Protein AF-0000000071593088 (afdb_homodimer)

pLDDT: mean 89.73, std 9.92, range [39.59, 97.69]

Nearest PDB structures (foldseek):
  5z38-assembly1_A  TM=7.183E-01  e=7.512E-08  Escherichia coli
  1k3e-assembly2_A  TM=5.482E-01  e=9.452E-05  Escherichia coli O157:H7
  4yjq-assembly1_A  TM=4.063E-01  e=8.085E-02  Homo sapiens
  4yjv-assembly1_A  TM=4.186E-01  e=1.115E-01  Homo sapiens
  5lmb-assembly2_B  TM=4.310E-01  e=2.743E-01  Homo sapiens

Organism: Chlamydia trachomatis serovar D (strain ATCC VR-885 / DSM 19411 / UW-3/Cx) (NCBI:txid272561)

Solvent-accessible surface area (backbone atoms only — not comparable to full-atom values): 16059 Å² total; per-residue (Å²): 130,78,51,72,67,55,47,37,35,48,40,29,13,60,72,68,75,44,89,56,66,65,47,97,80,47,33,34,79,46,71,48,91,92,47,94,48,63,36,36,35,30,60,45,76,90,71,55,30,34,35,39,37,32,82,41,42,73,54,62,98,50,72,66,36,51,53,47,42,52,53,42,25,33,55,47,46,40,76,87,48,89,59,51,61,38,52,13,31,38,80,88,74,35,23,39,30,38,31,43,77,41,66,47,87,82,49,47,21,66,58,46,48,55,50,50,51,49,30,44,54,50,45,47,49,47,27,54,17,55,75,69,75,44,76,58,65,46,55,81,66,68,36,71,87,103,129,78,50,72,67,56,48,38,34,50,38,29,12,60,71,68,74,43,89,56,65,64,49,98,81,47,32,34,76,46,72,49,92,90,47,91,49,63,36,37,36,29,59,47,77,91,72,57,31,35,35,39,37,32,81,41,45,72,52,63,97,50,71,65,37,52,52,46,42,52,52,43,24,33,55,47,46,40,74,87,46,90,59,52,60,36,53,12,30,39,80,86,75,36,25,39,31,39,32,43,78,42,64,48,88,83,50,47,21,67,58,45,48,56,50,48,50,50,31,44,52,51,46,48,49,47,26,54,16,55,74,68,74,45,75,58,66,46,56,83,67,70,37,72,87,102

Structure (mmCIF, N/CA/C/O backbone):
data_AF-0000000071593088-model_v1
#
loop_
_entity.id
_entity.type
_entity.pdbx_description
1 polymer 'Secretion Chaperone'
#
loop_
_atom_site.group_PDB
_atom_site.id
_atom_site.type_symbol
_atom_site.label_atom_id
_atom_site.label_alt_id
_atom_site.label_comp_id
_atom_site.label_asym_id
_atom_site.label_entity_id
_atom_site.label_seq_id
_atom_site.pdbx_PDB_ins_code
_atom_site.Cartn_x
_atom_site.Cartn_y
_atom_site.Cartn_z
_atom_site.occupancy
_atom_site.B_iso_or_equiv
_atom_site.auth_seq_id
_atom_site.auth_comp_id
_atom_site.auth_asym_id
_atom_site.auth_atom_id
_atom_site.pdbx_PDB_model_num
ATOM 1 N N . MET A 1 1 ? 25.203 -5.836 -22.641 1 64.06 1 MET A N 1
ATOM 2 C CA . MET A 1 1 ? 25.422 -5.531 -21.234 1 64.06 1 MET A CA 1
ATOM 3 C C . MET A 1 1 ? 24.141 -5.723 -20.422 1 64.06 1 MET A C 1
ATOM 5 O O . MET A 1 1 ? 23.062 -5.402 -20.891 1 64.06 1 MET A O 1
ATOM 9 N N . GLN A 1 2 ? 24.141 -6.551 -19.516 1 81.94 2 GLN A N 1
ATOM 10 C CA . GLN A 1 2 ? 22.984 -6.879 -18.688 1 81.94 2 GLN A CA 1
ATOM 11 C C . GLN A 1 2 ? 22.5 -5.656 -17.906 1 81.94 2 GLN A C 1
ATOM 13 O O . GLN A 1 2 ? 23.312 -4.926 -17.344 1 81.94 2 GLN A O 1
ATOM 18 N N . ASN A 1 3 ? 21.234 -5.238 -18.188 1 88.38 3 ASN A N 1
ATOM 19 C CA . ASN A 1 3 ? 20.719 -4.152 -17.359 1 88.38 3 ASN A CA 1
ATOM 20 C C . ASN A 1 3 ? 20.516 -4.594 -15.914 1 88.38 3 ASN A C 1
ATOM 22 O O . ASN A 1 3 ? 20.75 -5.758 -15.578 1 88.38 3 ASN A O 1
ATOM 26 N N . GLN A 1 4 ? 20.297 -3.689 -15.07 1 91.5 4 GLN A N 1
ATOM 27 C CA . GLN A 1 4 ? 20.219 -3.943 -13.633 1 91.5 4 GLN A CA 1
ATOM 28 C C . GLN A 1 4 ? 19.203 -5.039 -13.328 1 91.5 4 GLN A C 1
ATOM 30 O O . GLN A 1 4 ? 19.438 -5.895 -12.469 1 91.5 4 GLN A O 1
ATOM 35 N N . PHE A 1 5 ? 18.078 -5.023 -13.984 1 93.38 5 PHE A N 1
ATOM 36 C CA . PHE A 1 5 ? 17.031 -6.016 -13.766 1 93.38 5 PHE A CA 1
ATOM 37 C C . PHE A 1 5 ? 17.516 -7.41 -14.133 1 93.38 5 PHE A C 1
ATOM 39 O O . PHE A 1 5 ? 17.328 -8.359 -13.375 1 93.38 5 PHE A O 1
ATOM 46 N N . GLU A 1 6 ? 18.141 -7.566 -15.227 1 91.94 6 GLU A N 1
ATOM 47 C CA . GLU A 1 6 ? 18.688 -8.844 -15.68 1 91.94 6 GLU A CA 1
ATOM 48 C C . GLU A 1 6 ? 19.719 -9.383 -14.703 1 91.94 6 GLU A C 1
ATOM 50 O O . GLU A 1 6 ? 19.781 -10.586 -14.453 1 91.94 6 GLU A O 1
ATOM 55 N N . GLN A 1 7 ? 20.484 -8.469 -14.242 1 93.62 7 GLN A N 1
ATOM 56 C CA . GLN A 1 7 ? 21.484 -8.852 -13.258 1 93.62 7 GLN A CA 1
ATOM 57 C C . GLN A 1 7 ? 20.828 -9.383 -11.984 1 93.62 7 GLN A C 1
ATOM 59 O O . GLN A 1 7 ? 21.25 -10.398 -11.438 1 93.62 7 GLN A O 1
ATOM 64 N N . LEU A 1 8 ? 19.844 -8.711 -11.531 1 94.88 8 LEU A N 1
ATOM 65 C CA . LEU A 1 8 ? 19.125 -9.125 -10.336 1 94.88 8 LEU A CA 1
ATOM 66 C C . LEU A 1 8 ? 18.484 -10.5 -10.547 1 94.88 8 LEU A C 1
ATOM 68 O O . LEU A 1 8 ? 18.5 -11.336 -9.641 1 94.88 8 LEU A O 1
ATOM 72 N N . LEU A 1 9 ? 17.953 -10.719 -11.727 1 94.69 9 LEU A N 1
ATOM 73 C CA . LEU A 1 9 ? 17.328 -12 -12.039 1 94.69 9 LEU A CA 1
ATOM 74 C C . LEU A 1 9 ? 18.359 -13.125 -12 1 94.69 9 LEU A C 1
ATOM 76 O O . LEU A 1 9 ? 18.062 -14.219 -11.508 1 94.69 9 LEU A O 1
ATOM 80 N N . THR A 1 10 ? 19.453 -12.82 -12.578 1 94.88 10 THR A N 1
ATOM 81 C CA . THR A 1 10 ? 20.531 -13.812 -12.562 1 94.88 10 THR A CA 1
ATOM 82 C C . THR A 1 10 ? 20.922 -14.156 -11.133 1 94.88 10 THR A C 1
ATOM 84 O O . THR A 1 10 ? 21.031 -15.336 -10.781 1 94.88 10 THR A O 1
ATOM 87 N N . GLU A 1 11 ? 21.109 -13.172 -10.312 1 96.5 11 GLU A N 1
ATOM 88 C CA . GLU A 1 11 ? 21.484 -13.367 -8.914 1 96.5 11 GLU A CA 1
ATOM 89 C C . GLU A 1 11 ? 20.375 -14.094 -8.148 1 96.5 11 GLU A C 1
ATOM 91 O O . GLU A 1 11 ? 20.656 -14.977 -7.332 1 96.5 11 GLU A O 1
ATOM 96 N N . LEU A 1 12 ? 19.172 -13.688 -8.398 1 96.19 12 LEU A N 1
ATOM 97 C CA . LEU A 1 12 ? 18.031 -14.336 -7.762 1 96.19 12 LEU A CA 1
ATOM 98 C C . LEU A 1 12 ? 17.969 -15.812 -8.156 1 96.19 12 LEU A C 1
ATOM 100 O O . LEU A 1 12 ? 17.719 -16.672 -7.316 1 96.19 12 LEU A O 1
ATOM 104 N N . GLY A 1 13 ? 18.062 -16.031 -9.414 1 95.38 13 GLY A N 1
ATOM 105 C CA . GLY A 1 13 ? 18.078 -17.391 -9.891 1 95.38 13 GLY A CA 1
ATOM 106 C C . GLY A 1 13 ? 19.078 -18.281 -9.156 1 95.38 13 GLY A C 1
ATOM 107 O O . GLY A 1 13 ? 18.781 -19.422 -8.836 1 95.38 13 GLY A O 1
ATOM 108 N N . THR A 1 14 ? 20.234 -17.734 -8.953 1 94.81 14 THR A N 1
ATOM 109 C CA . THR A 1 14 ? 21.266 -18.453 -8.211 1 94.81 14 THR A CA 1
ATOM 110 C C . THR A 1 14 ? 20.812 -18.734 -6.785 1 94.81 14 THR A C 1
ATOM 112 O O . THR A 1 14 ? 21.016 -19.828 -6.266 1 94.81 14 THR A O 1
ATOM 115 N N . GLN A 1 15 ? 20.219 -17.766 -6.137 1 93 15 GLN A N 1
ATOM 116 C CA . GLN A 1 15 ? 19.766 -17.875 -4.758 1 93 15 GLN A CA 1
ATOM 117 C C . GLN A 1 15 ? 18.734 -19 -4.617 1 93 15 GLN A C 1
ATOM 119 O O . GLN A 1 15 ? 18.672 -19.672 -3.586 1 93 15 GLN A O 1
ATOM 124 N N . ILE A 1 16 ? 17.922 -19.156 -5.648 1 89.94 16 ILE A N 1
ATOM 125 C CA . ILE A 1 16 ? 16.828 -20.125 -5.508 1 89.94 16 ILE A CA 1
ATOM 126 C C . ILE A 1 16 ? 17.156 -21.391 -6.293 1 89.94 16 ILE A C 1
ATOM 128 O O . ILE A 1 16 ? 16.281 -22.25 -6.473 1 89.94 16 ILE A O 1
ATOM 132 N N . ASN A 1 17 ? 18.297 -21.516 -6.863 1 91.25 17 ASN A N 1
ATOM 133 C CA . ASN A 1 17 ? 18.797 -22.641 -7.625 1 91.25 17 ASN A CA 1
ATOM 134 C C . ASN A 1 17 ? 17.891 -22.969 -8.812 1 91.25 17 ASN A C 1
ATOM 136 O O . ASN A 1 17 ? 17.562 -24.125 -9.062 1 91.25 17 ASN A O 1
ATOM 140 N N . SER A 1 18 ? 17.375 -21.953 -9.438 1 90.12 18 SER A N 1
ATOM 141 C CA . SER A 1 18 ? 16.547 -22.031 -10.633 1 90.12 18 SER A CA 1
ATOM 142 C C . SER A 1 18 ? 16.781 -20.828 -11.547 1 90.12 18 SER A C 1
ATOM 144 O O . SER A 1 18 ? 16.531 -19.688 -11.164 1 90.12 18 SER A O 1
ATOM 146 N N . PRO A 1 19 ? 17.312 -21.156 -12.742 1 90.25 19 PRO A N 1
ATOM 147 C CA . PRO A 1 19 ? 17.516 -20.016 -13.641 1 90.25 19 PRO A CA 1
ATOM 148 C C . PRO A 1 19 ? 16.234 -19.25 -13.945 1 90.25 19 PRO A C 1
ATOM 150 O O . PRO A 1 19 ? 15.172 -19.859 -14.086 1 90.25 19 PRO A O 1
ATOM 153 N N . LEU A 1 20 ? 16.328 -17.906 -13.914 1 91.19 20 LEU A N 1
ATOM 154 C CA . LEU A 1 20 ? 15.219 -17.031 -14.242 1 91.19 20 LEU A CA 1
ATOM 155 C C . LEU A 1 20 ? 15.492 -16.266 -15.539 1 91.19 20 LEU A C 1
ATOM 157 O O . LEU A 1 20 ? 16.562 -15.664 -15.695 1 91.19 20 LEU A O 1
ATOM 161 N N . THR A 1 21 ? 14.586 -16.391 -16.484 1 87.88 21 THR A N 1
ATOM 162 C CA . THR A 1 21 ? 14.688 -15.656 -17.734 1 87.88 21 THR A CA 1
ATOM 163 C C . THR A 1 21 ? 13.406 -14.867 -18 1 87.88 21 THR A C 1
ATOM 165 O O . THR A 1 21 ? 12.305 -15.414 -17.922 1 87.88 21 THR A O 1
ATOM 168 N N . PRO A 1 22 ? 13.641 -13.617 -18.281 1 86.12 22 PRO A N 1
ATOM 169 C CA . PRO A 1 22 ? 12.438 -12.836 -18.594 1 86.12 22 PRO A CA 1
ATOM 170 C C . PRO A 1 22 ? 11.727 -13.328 -19.859 1 86.12 22 PRO A C 1
ATOM 172 O O . PRO A 1 22 ? 12.383 -13.812 -20.781 1 86.12 22 PRO A O 1
ATOM 175 N N . ASP A 1 23 ? 10.43 -13.219 -19.812 1 84.88 23 ASP A N 1
ATOM 176 C CA . ASP A 1 23 ? 9.648 -13.531 -21.016 1 84.88 23 ASP A CA 1
ATOM 177 C C . ASP A 1 23 ? 9.578 -12.328 -21.953 1 84.88 23 ASP A C 1
ATOM 179 O O . ASP A 1 23 ? 10.352 -11.375 -21.812 1 84.88 23 ASP A O 1
ATOM 183 N N . SER A 1 24 ? 8.695 -12.391 -23.016 1 84.06 24 SER A N 1
ATOM 184 C CA . SER A 1 24 ? 8.586 -11.344 -24.031 1 84.06 24 SER A CA 1
ATOM 185 C C . SER A 1 24 ? 8.102 -10.031 -23.406 1 84.06 24 SER A C 1
ATOM 187 O O . SER A 1 24 ? 8.344 -8.953 -23.969 1 84.06 24 SER A O 1
ATOM 189 N N . ASN A 1 25 ? 7.488 -10.125 -22.297 1 80.81 25 ASN A N 1
ATOM 190 C CA . ASN A 1 25 ? 6.984 -8.93 -21.625 1 80.81 25 ASN A CA 1
ATOM 191 C C . ASN A 1 25 ? 7.934 -8.453 -20.531 1 80.81 25 ASN A C 1
ATOM 193 O O . ASN A 1 25 ? 7.555 -7.648 -19.672 1 80.81 25 ASN A O 1
ATOM 197 N N . ASN A 1 26 ? 9.102 -9.023 -20.516 1 85.56 26 ASN A N 1
ATOM 198 C CA . ASN A 1 26 ? 10.117 -8.688 -19.531 1 85.56 26 ASN A CA 1
ATOM 199 C C . ASN A 1 26 ? 9.656 -9.008 -18.109 1 85.56 26 ASN A C 1
ATOM 201 O O . ASN A 1 26 ? 9.906 -8.25 -17.188 1 85.56 26 ASN A O 1
ATOM 205 N N . ALA A 1 27 ? 8.859 -10.062 -18.031 1 90.5 27 ALA A N 1
ATOM 206 C CA . ALA A 1 27 ? 8.352 -10.555 -16.75 1 90.5 27 ALA A CA 1
ATOM 207 C C . ALA A 1 27 ? 8.867 -11.961 -16.453 1 90.5 27 ALA A C 1
ATOM 209 O O . ALA A 1 27 ? 9.266 -12.688 -17.375 1 90.5 27 ALA A O 1
ATOM 210 N N . CYS A 1 28 ? 8.992 -12.297 -15.219 1 95.31 28 CYS A N 1
ATOM 211 C CA . CYS A 1 28 ? 9.398 -13.617 -14.75 1 95.31 28 CYS A CA 1
ATOM 212 C C . CYS A 1 28 ? 8.492 -14.094 -13.617 1 95.31 28 CYS A C 1
ATOM 214 O O . CYS A 1 28 ? 8 -13.289 -12.828 1 95.31 28 CYS A O 1
ATOM 216 N N . ILE A 1 29 ? 8.258 -15.367 -13.633 1 95.12 29 ILE A N 1
ATOM 217 C CA . ILE A 1 29 ? 7.523 -15.977 -12.531 1 95.12 29 ILE A CA 1
ATOM 218 C C . ILE A 1 29 ? 8.492 -16.734 -11.617 1 95.12 29 ILE A C 1
ATOM 220 O O . ILE A 1 29 ? 9.297 -17.547 -12.086 1 95.12 29 ILE A O 1
ATOM 224 N N . VAL A 1 30 ? 8.43 -16.391 -10.383 1 95.25 30 VAL A N 1
ATOM 225 C CA . VAL A 1 30 ? 9.281 -17.031 -9.383 1 95.25 30 VAL A CA 1
ATOM 226 C C . VAL A 1 30 ? 8.422 -17.859 -8.43 1 95.25 30 VAL A C 1
ATOM 228 O O . VAL A 1 30 ? 7.363 -17.422 -7.984 1 95.25 30 VAL A O 1
ATOM 231 N N . ARG A 1 31 ? 8.875 -19.031 -8.141 1 93.56 31 ARG A N 1
ATOM 232 C CA . ARG A 1 31 ? 8.25 -19.906 -7.152 1 93.56 31 ARG A CA 1
ATOM 233 C C . ARG A 1 31 ? 9.258 -20.391 -6.113 1 93.56 31 ARG A C 1
ATOM 235 O O . ARG A 1 31 ? 10.406 -20.688 -6.449 1 93.56 31 ARG A O 1
ATOM 242 N N . PHE A 1 32 ? 8.695 -20.391 -4.914 1 89.81 32 PHE A N 1
ATOM 243 C CA . PHE A 1 32 ? 9.523 -20.922 -3.84 1 89.81 32 PHE A CA 1
ATOM 244 C C . PHE A 1 32 ? 9 -22.281 -3.387 1 89.81 32 PHE A C 1
ATOM 246 O O . PHE A 1 32 ? 7.789 -22.516 -3.35 1 89.81 32 PHE A O 1
ATOM 253 N N . GLY A 1 33 ? 9.797 -23.156 -3.23 1 83.25 33 GLY A N 1
ATOM 254 C CA . GLY A 1 33 ? 9.477 -24.562 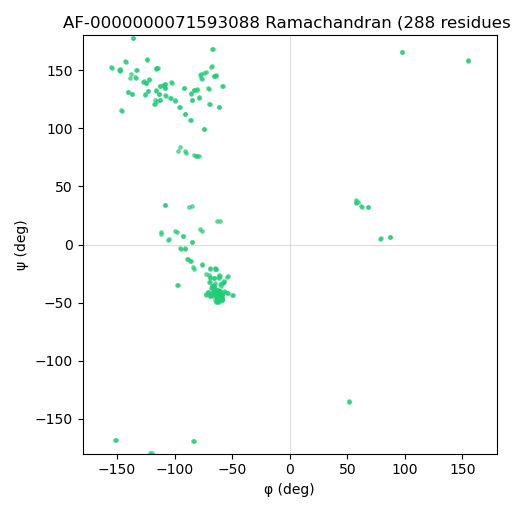-2.979 1 83.25 33 GLY A CA 1
ATOM 255 C C . GLY A 1 33 ? 8.555 -24.75 -1.792 1 83.25 33 GLY A C 1
ATOM 256 O O . GLY A 1 33 ? 7.789 -25.719 -1.746 1 83.25 33 GLY A O 1
ATOM 257 N N . TYR A 1 34 ? 8.547 -23.891 -0.815 1 83.62 34 TYR A N 1
ATOM 258 C CA . TYR A 1 34 ? 7.812 -24.141 0.418 1 83.62 34 TYR A CA 1
ATOM 259 C C . TYR A 1 34 ? 6.348 -23.75 0.267 1 83.62 34 TYR A C 1
ATOM 261 O O . TYR A 1 34 ? 5.5 -24.188 1.057 1 83.62 34 TYR A O 1
ATOM 269 N N . ASN A 1 35 ? 6.168 -22.922 -0.737 1 80.94 35 ASN A N 1
ATOM 270 C CA . ASN A 1 35 ? 4.785 -22.594 -1.062 1 80.94 35 ASN A CA 1
ATOM 271 C C . ASN A 1 35 ? 4.555 -22.562 -2.57 1 80.94 35 ASN A C 1
ATOM 273 O O . ASN A 1 35 ? 5.512 -22.547 -3.348 1 80.94 35 ASN A O 1
ATOM 277 N N . ASN A 1 36 ? 3.58 -22.922 -3.232 1 85.81 36 ASN A N 1
ATOM 278 C CA . ASN A 1 36 ? 3.283 -22.953 -4.66 1 85.81 36 ASN A CA 1
ATOM 279 C C . ASN A 1 36 ? 2.738 -21.609 -5.148 1 85.81 36 ASN A C 1
ATOM 281 O O . ASN A 1 36 ? 1.941 -21.562 -6.09 1 85.81 36 ASN A O 1
ATOM 285 N N . VAL A 1 37 ? 3.256 -20.562 -4.496 1 95.5 37 VAL A N 1
ATOM 286 C CA . VAL A 1 37 ? 2.795 -19.234 -4.91 1 95.5 37 VAL A CA 1
ATOM 287 C C . VAL A 1 37 ? 3.621 -18.75 -6.098 1 95.5 37 VAL A C 1
ATOM 289 O O . VAL A 1 37 ? 4.855 -18.781 -6.059 1 95.5 37 VAL A O 1
ATOM 292 N N . ALA A 1 38 ? 2.945 -18.422 -7.141 1 95.69 38 ALA A N 1
ATOM 293 C CA . ALA A 1 38 ? 3.598 -17.844 -8.312 1 95.69 38 ALA A CA 1
ATOM 294 C C . ALA A 1 38 ? 3.734 -16.328 -8.172 1 95.69 38 ALA A C 1
ATOM 296 O O . ALA A 1 38 ? 2.746 -15.594 -8.281 1 95.69 38 ALA A O 1
ATOM 297 N N . VAL A 1 39 ? 4.953 -15.867 -7.93 1 96.69 39 VAL A N 1
ATOM 298 C CA . VAL A 1 39 ? 5.207 -14.438 -7.852 1 96.69 39 VAL A CA 1
ATOM 299 C C . VAL A 1 39 ? 5.703 -13.922 -9.203 1 96.69 39 VAL A C 1
ATOM 301 O O . VAL A 1 39 ? 6.73 -14.383 -9.711 1 96.69 39 VAL A O 1
ATOM 304 N N . GLN A 1 40 ? 4.945 -13.039 -9.773 1 96 40 GLN A N 1
ATOM 305 C CA . GLN A 1 40 ? 5.387 -12.383 -11 1 96 40 GLN A CA 1
ATOM 306 C C . GLN A 1 40 ? 6.258 -11.172 -10.688 1 96 40 GLN A C 1
ATOM 308 O O . GLN A 1 40 ? 5.879 -10.32 -9.875 1 96 40 GLN A O 1
ATOM 313 N N . ILE A 1 41 ? 7.398 -11.078 -11.305 1 95.88 41 ILE A N 1
ATOM 314 C CA . ILE A 1 41 ? 8.25 -9.906 -11.164 1 95.88 41 ILE A CA 1
ATOM 315 C C . ILE A 1 41 ? 8.555 -9.32 -12.539 1 95.88 41 ILE A C 1
ATOM 317 O O . ILE A 1 41 ? 8.719 -10.055 -13.516 1 95.88 41 ILE A O 1
ATOM 321 N N . GLU A 1 42 ? 8.531 -8.039 -12.602 1 94.19 42 GLU A N 1
ATOM 322 C CA . GLU A 1 42 ? 8.828 -7.332 -13.844 1 94.19 42 GLU A CA 1
ATOM 323 C C . GLU A 1 42 ? 9.508 -5.992 -13.57 1 94.19 42 GLU A C 1
ATOM 325 O O . GLU A 1 42 ? 9.336 -5.414 -12.492 1 94.19 42 GLU A O 1
ATOM 330 N N . GLU A 1 43 ? 10.305 -5.629 -14.516 1 91.38 43 GLU A N 1
ATOM 331 C CA . GLU A 1 43 ? 10.859 -4.281 -14.43 1 91.38 43 GLU A CA 1
ATOM 332 C C . GLU A 1 43 ? 9.789 -3.225 -14.68 1 91.38 43 GLU A C 1
ATOM 334 O O . GLU A 1 43 ? 8.953 -3.381 -15.578 1 91.38 43 GLU A O 1
ATOM 339 N N . ASP A 1 44 ? 9.758 -2.236 -13.867 1 88.88 44 ASP A N 1
ATOM 340 C CA . ASP A 1 44 ? 8.844 -1.119 -14.062 1 88.88 44 ASP A CA 1
ATOM 341 C C . ASP A 1 44 ? 9.398 -0.123 -15.078 1 88.88 44 ASP A C 1
ATOM 343 O O . ASP A 1 44 ? 9.836 0.968 -14.703 1 88.88 44 ASP A O 1
ATOM 347 N N . GLY A 1 45 ? 9.297 -0.497 -16.297 1 83.25 45 GLY A N 1
ATOM 348 C CA . GLY A 1 45 ? 9.883 0.348 -17.328 1 83.25 45 GLY A CA 1
ATOM 349 C C . GLY A 1 45 ? 11.328 0.717 -17.047 1 83.25 45 GLY A C 1
ATOM 350 O O . GLY A 1 45 ? 12.141 -0.149 -16.734 1 83.25 45 GLY A O 1
ATOM 351 N N . ASN A 1 46 ? 11.703 1.953 -17.219 1 81.62 46 ASN A N 1
ATOM 352 C CA . ASN A 1 46 ? 13.055 2.443 -16.984 1 81.62 46 ASN A CA 1
ATOM 353 C C . ASN A 1 46 ? 13.117 3.314 -15.727 1 81.62 46 ASN A C 1
ATOM 355 O O . ASN A 1 46 ? 13.867 4.293 -15.68 1 81.62 46 ASN A O 1
ATOM 359 N N . SER A 1 47 ? 12.305 2.947 -14.766 1 83.25 47 SER A N 1
ATOM 360 C CA . SER A 1 47 ? 12.148 3.775 -13.578 1 83.25 47 SER A CA 1
ATOM 361 C C . SER A 1 47 ? 13.172 3.398 -12.508 1 83.25 47 SER A C 1
ATOM 363 O O . SER A 1 47 ? 13.344 4.117 -11.523 1 83.25 47 SER A O 1
ATOM 365 N N . GLY A 1 48 ? 13.883 2.207 -12.688 1 88.44 48 GLY A N 1
ATOM 366 C CA . GLY A 1 48 ? 14.773 1.719 -11.641 1 88.44 48 GLY A CA 1
ATOM 367 C C . GLY A 1 48 ? 14.07 0.858 -10.609 1 88.44 48 GLY A C 1
ATOM 368 O O . GLY A 1 48 ? 14.688 0.421 -9.633 1 88.44 48 GLY A O 1
ATOM 369 N N . PHE A 1 49 ? 12.797 0.603 -10.93 1 90.75 49 PHE A N 1
ATOM 370 C CA . PHE A 1 49 ? 12.023 -0.181 -9.969 1 90.75 49 PHE A CA 1
ATOM 371 C C . PHE A 1 49 ? 11.633 -1.527 -10.57 1 90.75 49 PHE A C 1
ATOM 373 O O . PHE A 1 49 ? 11.57 -1.679 -11.789 1 90.75 49 PHE A O 1
ATOM 380 N N . LEU A 1 50 ? 11.492 -2.467 -9.641 1 93.12 50 LEU A N 1
ATOM 381 C CA . LEU A 1 50 ? 10.93 -3.783 -9.922 1 93.12 50 LEU A CA 1
ATOM 382 C C . LEU A 1 50 ? 9.555 -3.936 -9.289 1 93.12 50 LEU A C 1
ATOM 384 O O . LEU A 1 50 ? 9.336 -3.514 -8.148 1 93.12 50 LEU A O 1
ATOM 388 N N . VAL A 1 51 ? 8.578 -4.492 -10.008 1 93.94 51 VAL A N 1
ATOM 389 C CA . VAL A 1 51 ? 7.234 -4.723 -9.484 1 93.94 51 VAL A CA 1
ATOM 390 C C . VAL A 1 51 ? 7.02 -6.215 -9.25 1 93.94 51 VAL A C 1
ATOM 392 O O . VAL A 1 51 ? 7.352 -7.039 -10.109 1 93.94 51 VAL A O 1
ATOM 395 N N . ALA A 1 52 ? 6.605 -6.523 -8.094 1 95.25 52 ALA A N 1
ATOM 396 C CA . ALA A 1 52 ? 6.184 -7.879 -7.75 1 95.25 52 ALA A CA 1
ATOM 397 C C . ALA A 1 52 ? 4.672 -7.957 -7.574 1 95.25 52 ALA A C 1
ATOM 399 O O . ALA A 1 52 ? 4.059 -7.051 -7.008 1 95.25 52 ALA A O 1
ATOM 400 N N . GLY A 1 53 ? 4.086 -8.977 -8.078 1 96.12 53 GLY A N 1
ATOM 401 C CA . GLY A 1 53 ? 2.645 -9.117 -7.973 1 96.12 53 GLY A CA 1
ATOM 402 C C . GLY A 1 53 ? 2.188 -10.562 -7.875 1 96.12 53 GLY A C 1
ATOM 403 O O . GLY A 1 53 ? 2.846 -11.461 -8.406 1 96.12 53 GLY A O 1
ATOM 404 N N . VAL A 1 54 ? 1.126 -10.766 -7.211 1 96.88 54 VAL A N 1
ATOM 405 C CA . VAL A 1 54 ? 0.48 -12.07 -7.086 1 96.88 54 VAL A CA 1
ATOM 406 C C . VAL A 1 54 ? -1.036 -11.906 -7.152 1 96.88 54 VAL A C 1
ATOM 408 O O . V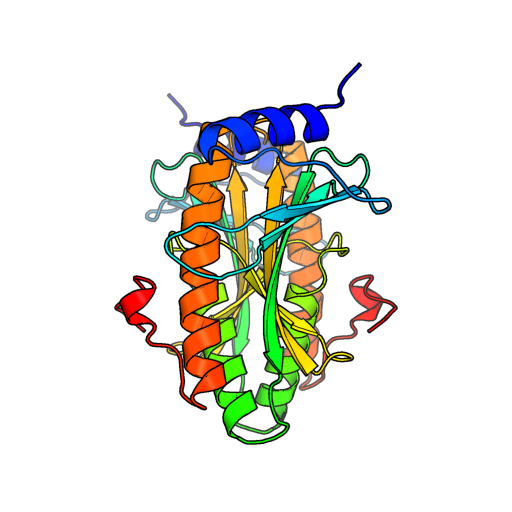AL A 1 54 ? -1.599 -11.023 -6.496 1 96.88 54 VAL A O 1
ATOM 411 N N . MET A 1 55 ? -1.638 -12.695 -7.965 1 96.31 55 MET A N 1
ATOM 412 C CA . MET A 1 55 ? -3.092 -12.812 -7.914 1 96.31 55 MET A CA 1
ATOM 413 C C . MET A 1 55 ? -3.525 -13.719 -6.762 1 96.31 55 MET A C 1
ATOM 415 O O . MET A 1 55 ? -3.072 -14.859 -6.656 1 96.31 55 MET A O 1
ATOM 419 N N . LEU A 1 56 ? -4.367 -13.227 -5.973 1 97.5 56 LEU A N 1
ATOM 420 C CA . LEU A 1 56 ? -4.68 -13.953 -4.75 1 97.5 56 LEU A CA 1
ATOM 421 C C . LEU A 1 56 ? -5.953 -14.781 -4.918 1 97.5 56 LEU A C 1
ATOM 423 O O . LEU A 1 56 ? -6.121 -15.805 -4.262 1 97.5 56 LEU A O 1
ATOM 427 N N . GLY A 1 57 ? -6.895 -14.227 -5.691 1 97.19 57 GLY A N 1
ATOM 428 C CA . GLY A 1 57 ? -8.125 -14.969 -5.93 1 97.19 57 GLY A CA 1
ATOM 429 C C . GLY A 1 57 ? -9.305 -14.078 -6.27 1 97.19 57 GLY A C 1
ATOM 430 O O . GLY A 1 57 ? -9.289 -12.883 -5.965 1 97.19 57 GLY A O 1
ATOM 431 N N . LYS A 1 58 ? -10.297 -14.688 -6.906 1 97.19 58 LYS A N 1
ATOM 432 C CA . LYS A 1 58 ? -11.531 -13.992 -7.25 1 97.19 58 LYS A CA 1
ATOM 433 C C . LYS A 1 58 ? -12.438 -13.844 -6.027 1 97.19 58 LYS A C 1
ATOM 435 O O . LYS A 1 58 ? -12.516 -14.75 -5.195 1 97.19 58 LYS A O 1
ATOM 440 N N . LEU A 1 59 ? -13.07 -12.75 -5.984 1 96.69 59 LEU A N 1
ATOM 441 C CA . LEU A 1 59 ? -14 -12.477 -4.898 1 96.69 59 LEU A CA 1
ATOM 442 C C . LEU A 1 59 ? -15.422 -12.32 -5.426 1 96.69 59 LEU A C 1
ATOM 444 O O . LEU A 1 59 ? -15.68 -11.5 -6.309 1 96.69 59 LEU A O 1
ATOM 448 N N . PRO A 1 60 ? -16.344 -13.156 -4.859 1 91.44 60 PRO A N 1
ATOM 449 C CA . PRO A 1 60 ? -17.734 -13 -5.27 1 91.44 60 PRO A CA 1
ATOM 450 C C . PRO A 1 60 ? -18.344 -11.68 -4.789 1 91.44 60 PRO A C 1
ATOM 452 O O . PRO A 1 60 ? -17.875 -11.094 -3.818 1 91.44 60 PRO A O 1
ATOM 455 N N . GLU A 1 61 ? -19.328 -11.25 -5.566 1 89.94 61 GLU A N 1
ATOM 456 C CA . GLU A 1 61 ? -20.031 -10.023 -5.176 1 89.94 61 GLU A CA 1
ATOM 457 C C . GLU A 1 61 ? -21.047 -10.289 -4.074 1 89.94 61 GLU A C 1
ATOM 459 O O . GLU A 1 61 ? -22.25 -10.367 -4.344 1 89.94 61 GLU A O 1
ATOM 464 N N . ASN A 1 62 ? -20.641 -10.469 -2.836 1 91.12 62 ASN A N 1
ATOM 465 C CA . ASN A 1 62 ? -21.469 -10.75 -1.669 1 91.12 62 ASN A CA 1
ATOM 466 C C . ASN A 1 62 ? -20.828 -10.227 -0.386 1 91.12 62 ASN A C 1
ATOM 468 O O . ASN A 1 62 ? -19.875 -9.438 -0.438 1 91.12 62 ASN A O 1
ATOM 472 N N . THR A 1 63 ? -21.406 -10.656 0.729 1 91.5 63 THR A N 1
ATOM 473 C CA . THR A 1 63 ? -20.969 -10.148 2.023 1 91.5 63 THR A CA 1
ATOM 474 C C . THR A 1 63 ? -19.531 -10.594 2.322 1 91.5 63 THR A C 1
ATOM 476 O O . THR A 1 63 ? -18.781 -9.891 3.012 1 91.5 63 THR A O 1
ATOM 479 N N . PHE A 1 64 ? -19.188 -11.688 1.791 1 94.12 64 PHE A N 1
ATOM 480 C CA . PHE A 1 64 ? -17.844 -12.195 1.966 1 94.12 64 PHE A CA 1
ATOM 481 C C . PHE A 1 64 ? -16.812 -11.211 1.4 1 94.12 64 PHE A C 1
ATOM 483 O O . PHE A 1 64 ? -15.828 -10.891 2.057 1 94.12 64 PHE A O 1
ATOM 490 N N . ARG A 1 65 ? -17.031 -10.734 0.255 1 95.75 65 ARG A N 1
ATOM 491 C CA . ARG A 1 65 ? -16.141 -9.773 -0.396 1 95.75 65 ARG A CA 1
ATOM 492 C C . ARG A 1 65 ? -15.938 -8.531 0.468 1 95.75 65 ARG A C 1
ATOM 494 O O . ARG A 1 65 ? -14.828 -8.023 0.582 1 95.75 65 ARG A O 1
ATOM 501 N N . GLN A 1 66 ? -16.984 -8.086 1.062 1 94.38 66 GLN A N 1
ATOM 502 C CA . GLN A 1 66 ? -16.922 -6.891 1.896 1 94.38 66 GLN A CA 1
ATOM 503 C C . GLN A 1 66 ? -16.031 -7.125 3.119 1 94.38 66 GLN A C 1
ATOM 505 O O . GLN A 1 66 ? -15.266 -6.246 3.514 1 94.38 66 GLN A O 1
ATOM 510 N N . LYS A 1 67 ? -16.203 -8.258 3.629 1 95.06 67 LYS A N 1
ATOM 511 C CA . LYS A 1 67 ? -15.375 -8.609 4.781 1 95.06 67 LYS A CA 1
ATOM 512 C C . LYS A 1 67 ? -13.906 -8.711 4.391 1 95.06 67 LYS A C 1
ATOM 514 O O . LYS A 1 67 ? -13.023 -8.289 5.148 1 95.06 67 LYS A O 1
ATOM 519 N N . ILE A 1 68 ? -13.664 -9.18 3.23 1 96.88 68 ILE A N 1
ATOM 520 C CA . ILE A 1 68 ? -12.297 -9.297 2.721 1 96.88 68 ILE A CA 1
ATOM 521 C C . ILE A 1 68 ? -11.719 -7.906 2.484 1 96.88 68 ILE A C 1
ATOM 523 O O . ILE A 1 68 ? -10.555 -7.645 2.818 1 96.88 68 ILE A O 1
ATOM 527 N N . PHE A 1 69 ? -12.539 -7.047 1.938 1 97.12 69 PHE A N 1
ATOM 528 C CA . PHE A 1 69 ? -12.086 -5.68 1.69 1 97.12 69 PHE A CA 1
ATOM 529 C C . PHE A 1 69 ? -11.688 -5 2.992 1 97.12 69 PHE A C 1
ATOM 531 O O . PHE A 1 69 ? -10.641 -4.355 3.064 1 97.12 69 PHE A O 1
ATOM 538 N N . LYS A 1 70 ? -12.5 -5.188 3.941 1 95.62 70 LYS A N 1
ATOM 539 C CA . LYS A 1 70 ? -12.203 -4.594 5.242 1 95.62 70 LYS A CA 1
ATOM 540 C C . LYS A 1 70 ? -10.891 -5.145 5.805 1 95.62 70 LYS A C 1
ATOM 542 O O . LYS A 1 70 ? -10.031 -4.383 6.25 1 95.62 70 LYS A O 1
ATOM 547 N N . ALA A 1 71 ? -10.695 -6.402 5.758 1 94.38 71 ALA A N 1
ATOM 548 C CA . ALA A 1 71 ? -9.484 -7.047 6.27 1 94.38 71 ALA A CA 1
ATOM 549 C C . ALA A 1 71 ? -8.25 -6.582 5.5 1 94.38 71 ALA A C 1
ATOM 551 O O . ALA A 1 71 ? -7.203 -6.312 6.094 1 94.38 71 ALA A O 1
ATOM 552 N N . ALA A 1 72 ? -8.414 -6.508 4.18 1 95.5 72 ALA A N 1
ATOM 553 C CA . ALA A 1 72 ? -7.297 -6.105 3.326 1 95.5 72 ALA A CA 1
ATOM 554 C C . ALA A 1 72 ? -6.852 -4.68 3.639 1 95.5 72 ALA A C 1
ATOM 556 O O . ALA A 1 72 ? -5.656 -4.418 3.787 1 95.5 72 ALA A O 1
ATOM 557 N N . LEU A 1 73 ? -7.805 -3.82 3.781 1 95.75 73 LEU A N 1
ATOM 558 C CA . LEU A 1 73 ? -7.477 -2.43 4.066 1 95.75 73 LEU A CA 1
ATOM 559 C C . LEU A 1 73 ? -6.922 -2.283 5.48 1 95.75 73 LEU A C 1
ATOM 561 O O . LEU A 1 73 ? -6.066 -1.429 5.734 1 95.75 73 LEU A O 1
ATOM 565 N N . SER A 1 74 ? -7.379 -3.096 6.359 1 93.25 74 SER A N 1
ATOM 566 C CA . SER A 1 74 ? -6.852 -3.072 7.719 1 93.25 74 SER A CA 1
ATOM 567 C C . SER A 1 74 ? -5.387 -3.486 7.75 1 93.25 74 SER A C 1
ATOM 569 O O . SER A 1 74 ? -4.582 -2.893 8.469 1 93.25 74 SER A O 1
ATOM 571 N N . ILE A 1 75 ? -5.051 -4.402 6.973 1 92.31 75 ILE A N 1
ATOM 572 C CA . ILE A 1 75 ? -3.67 -4.855 6.871 1 92.31 75 ILE A CA 1
ATOM 573 C C . ILE A 1 75 ? -2.816 -3.768 6.223 1 92.31 75 ILE A C 1
ATOM 575 O O . ILE A 1 75 ? -1.719 -3.465 6.699 1 92.31 75 ILE A O 1
ATOM 579 N N . ASN A 1 76 ? -3.316 -3.164 5.152 1 93.12 76 ASN A N 1
ATOM 580 C CA . ASN A 1 76 ? -2.6 -2.086 4.48 1 93.12 76 ASN A CA 1
ATOM 581 C C . ASN A 1 76 ? -2.32 -0.924 5.43 1 93.12 76 ASN A C 1
ATOM 583 O O . ASN A 1 76 ? -1.318 -0.222 5.281 1 93.12 76 ASN A O 1
ATOM 587 N N . GLY A 1 77 ? -3.248 -0.736 6.336 1 84.81 77 GLY A N 1
ATOM 588 C CA . GLY A 1 77 ? -3.154 0.396 7.246 1 84.81 77 GLY A CA 1
ATOM 589 C C . GLY A 1 77 ? -2.295 0.114 8.461 1 84.81 77 GLY A C 1
ATOM 590 O O . GLY A 1 77 ? -2.178 0.956 9.359 1 84.81 77 GLY A O 1
ATOM 591 N N . SER A 1 78 ? -1.758 -1.024 8.5 1 77.38 78 SER A N 1
ATOM 592 C CA . SER A 1 78 ? -0.938 -1.373 9.648 1 77.38 78 SER A CA 1
ATOM 593 C C . SER A 1 78 ? 0.54 -1.109 9.383 1 77.38 78 SER A C 1
ATOM 595 O O . SER A 1 78 ? 1.228 -1.948 8.797 1 77.38 78 SER A O 1
ATOM 597 N N . PRO A 1 79 ? 0.981 0.099 9.57 1 60.78 79 PRO A N 1
ATOM 598 C CA . PRO A 1 79 ? 2.354 0.491 9.234 1 60.78 79 PRO A CA 1
ATOM 599 C C . PRO A 1 79 ? 3.4 -0.362 9.953 1 60.78 79 PRO A C 1
ATOM 601 O O . PRO A 1 79 ? 4.531 -0.488 9.469 1 60.78 79 PRO A O 1
ATOM 604 N N . GLN A 1 80 ? 2.992 -0.745 11.109 1 59.69 80 GLN A N 1
ATOM 605 C CA . GLN A 1 80 ? 3.979 -1.425 11.945 1 59.69 80 GLN A CA 1
ATOM 606 C C . GLN A 1 80 ? 4.168 -2.873 11.5 1 59.69 80 GLN A C 1
ATOM 608 O O . GLN A 1 80 ? 5.027 -3.582 12.031 1 59.69 80 GLN A O 1
ATOM 613 N N . SER A 1 81 ? 3.609 -3.004 10.344 1 61.59 81 SER A N 1
ATOM 614 C CA . SER A 1 81 ? 3.734 -4.426 10.047 1 61.59 81 SER A CA 1
ATOM 615 C C . SER A 1 81 ? 4.898 -4.688 9.094 1 61.59 81 SER A C 1
ATOM 617 O O . SER A 1 81 ? 5.219 -3.848 8.25 1 61.59 81 SER A O 1
ATOM 619 N N . ASN A 1 82 ? 5.777 -5.496 9.469 1 72.56 82 ASN A N 1
ATOM 620 C CA . ASN A 1 82 ? 6.832 -6.012 8.602 1 72.56 82 ASN A CA 1
ATOM 621 C C . ASN A 1 82 ? 6.262 -6.828 7.445 1 72.56 82 ASN A C 1
ATOM 623 O O . ASN A 1 82 ? 6.98 -7.594 6.805 1 72.56 82 ASN A O 1
ATOM 627 N N . ILE A 1 83 ? 5.023 -6.562 7.234 1 84.62 83 ILE A N 1
ATOM 628 C CA . ILE A 1 83 ? 4.359 -7.328 6.184 1 84.62 83 ILE A CA 1
ATOM 629 C C . ILE A 1 83 ? 4.699 -6.73 4.82 1 84.62 83 ILE A C 1
ATOM 631 O O . ILE A 1 83 ? 4.68 -5.512 4.648 1 84.62 83 ILE A O 1
ATOM 635 N N . LYS A 1 84 ? 5.047 -7.578 3.91 1 91.06 84 LYS A N 1
ATOM 636 C CA . LYS A 1 84 ? 5.488 -7.137 2.59 1 91.06 84 LYS A CA 1
ATOM 637 C C . LYS A 1 84 ? 4.316 -7.066 1.614 1 91.06 84 LYS A C 1
ATOM 639 O O . LYS A 1 84 ? 3.49 -7.98 1.562 1 91.06 84 LYS A O 1
ATOM 644 N N . GLY A 1 85 ? 4.305 -5.953 0.891 1 93.69 85 GLY A N 1
ATOM 645 C CA . GLY A 1 85 ? 3.324 -5.828 -0.175 1 93.69 85 GLY A CA 1
ATOM 646 C C . GLY A 1 85 ? 2.092 -5.043 0.235 1 93.69 85 GLY A C 1
ATOM 647 O O . GLY A 1 85 ? 1.855 -4.828 1.426 1 93.69 85 GLY A O 1
ATOM 648 N N . THR A 1 86 ? 1.376 -4.684 -0.715 1 94.69 86 THR A N 1
ATOM 649 C CA . THR A 1 86 ? 0.124 -3.951 -0.57 1 94.69 86 THR A CA 1
ATOM 650 C C . THR A 1 86 ? -1.024 -4.703 -1.233 1 94.69 86 THR A C 1
ATOM 652 O O . THR A 1 86 ? -0.896 -5.164 -2.371 1 94.69 86 THR A O 1
ATOM 655 N N . LEU A 1 87 ? -2.104 -4.809 -0.481 1 95.94 87 LEU A N 1
ATOM 656 C CA . LEU A 1 87 ? -3.277 -5.477 -1.032 1 95.94 87 LEU A CA 1
ATOM 657 C C . LEU A 1 87 ? -4.098 -4.516 -1.885 1 95.94 87 LEU A C 1
ATOM 659 O O . LEU A 1 87 ? -4.301 -3.357 -1.505 1 95.94 87 LEU A O 1
ATOM 663 N N . GLY A 1 88 ? -4.488 -4.938 -3.059 1 96.62 88 GLY A N 1
ATOM 664 C CA . GLY A 1 88 ? -5.332 -4.195 -3.982 1 96.62 88 GLY A CA 1
ATOM 665 C C . GLY A 1 88 ? -6.418 -5.051 -4.613 1 96.62 88 GLY A C 1
ATOM 666 O O . GLY A 1 88 ? -6.48 -6.258 -4.375 1 96.62 88 GLY A O 1
ATOM 667 N N . TYR A 1 89 ? -7.234 -4.41 -5.426 1 96.25 89 TYR A N 1
ATOM 668 C CA . TYR A 1 89 ? -8.359 -5.094 -6.055 1 96.25 89 TYR A CA 1
ATOM 669 C C . TYR A 1 89 ? -8.484 -4.695 -7.523 1 96.25 89 TYR A C 1
ATOM 671 O O . TYR A 1 89 ? -8.422 -3.512 -7.859 1 96.25 89 TYR A O 1
ATOM 679 N N . GLY A 1 90 ? -8.578 -5.723 -8.352 1 93.75 90 GLY A N 1
ATOM 680 C CA . GLY A 1 90 ? -8.867 -5.492 -9.758 1 93.75 90 GLY A CA 1
ATOM 681 C C . GLY A 1 90 ? -10.352 -5.52 -10.07 1 93.75 90 GLY A C 1
ATOM 682 O O . GLY A 1 90 ? -10.961 -6.594 -10.133 1 93.75 90 GLY A O 1
ATOM 683 N N . GLU A 1 91 ? -10.891 -4.449 -10.422 1 88.38 91 GLU A N 1
ATOM 684 C CA . GLU A 1 91 ? -12.336 -4.352 -10.641 1 88.38 91 GLU A CA 1
ATOM 685 C C . GLU A 1 91 ? -12.758 -5.164 -11.859 1 88.38 91 GLU A C 1
ATOM 687 O O . GLU A 1 91 ? -13.836 -5.77 -11.867 1 88.38 91 GLU A O 1
ATOM 692 N N . ILE A 1 92 ? -11.898 -5.109 -12.828 1 88.06 92 ILE A N 1
ATOM 693 C CA . ILE A 1 92 ? -12.234 -5.805 -14.062 1 88.06 92 ILE A CA 1
ATOM 694 C C . ILE A 1 92 ? -12.109 -7.312 -13.859 1 88.06 92 ILE A C 1
ATOM 696 O O . ILE A 1 92 ? -13 -8.07 -14.234 1 88.06 92 ILE A O 1
ATOM 700 N N . SER A 1 93 ? -11.07 -7.719 -13.195 1 91.81 93 SER A N 1
ATOM 701 C CA . SER A 1 93 ? -10.797 -9.141 -13.023 1 91.81 93 SER A CA 1
ATOM 702 C C . SER A 1 93 ? -11.523 -9.695 -11.805 1 91.81 93 SER A C 1
ATOM 704 O O . SER A 1 93 ? -11.609 -10.914 -11.633 1 91.81 93 SER A O 1
ATOM 706 N N . ASN A 1 94 ? -12.055 -8.82 -10.898 1 94.75 94 ASN A N 1
ATOM 707 C CA . ASN A 1 94 ? -12.703 -9.188 -9.648 1 94.75 94 ASN A CA 1
ATOM 708 C C . ASN A 1 94 ? -11.773 -10.008 -8.758 1 94.75 94 ASN A C 1
ATOM 710 O O . ASN A 1 94 ? -12.211 -10.953 -8.102 1 94.75 94 ASN A O 1
ATOM 714 N N . GLN A 1 95 ? -10.539 -9.68 -8.789 1 95.88 95 GLN A N 1
ATOM 715 C CA . GLN A 1 95 ? -9.555 -10.43 -8.016 1 95.88 95 GLN A CA 1
ATOM 716 C C . GLN A 1 95 ? -8.812 -9.523 -7.043 1 95.88 95 GLN A C 1
ATOM 718 O O . GLN A 1 95 ? -8.531 -8.359 -7.359 1 95.88 95 GLN A O 1
ATOM 723 N N . LEU A 1 96 ? -8.57 -10.125 -5.871 1 97.62 96 LEU A N 1
ATOM 724 C CA . LEU A 1 96 ? -7.617 -9.5 -4.957 1 97.62 96 LEU A CA 1
ATOM 725 C C . LEU A 1 96 ? -6.184 -9.758 -5.41 1 97.62 96 LEU A C 1
ATOM 727 O O . LEU A 1 96 ? -5.879 -10.82 -5.953 1 97.62 96 LEU A O 1
ATOM 731 N N . TYR A 1 97 ? -5.352 -8.703 -5.109 1 96.62 97 TYR A N 1
ATOM 732 C CA . TYR A 1 97 ? -3.947 -8.758 -5.496 1 96.62 97 TYR A CA 1
ATOM 733 C C . TYR A 1 97 ? -3.047 -8.336 -4.344 1 96.62 97 TYR A C 1
ATOM 735 O O . TYR A 1 97 ? -3.463 -7.566 -3.471 1 96.62 97 TYR A O 1
ATOM 743 N N . LEU A 1 98 ? -1.907 -8.93 -4.402 1 96.38 98 LEU A N 1
ATOM 744 C CA . LEU A 1 98 ? -0.799 -8.398 -3.619 1 96.38 98 LEU A CA 1
ATOM 745 C C . LEU A 1 98 ? 0.293 -7.844 -4.527 1 96.38 98 LEU A C 1
ATOM 747 O O . LEU A 1 98 ? 0.709 -8.508 -5.48 1 96.38 98 LEU A O 1
ATOM 751 N N . CYS A 1 99 ? 0.718 -6.625 -4.266 1 95.5 99 CYS A N 1
ATOM 752 C CA . CYS A 1 99 ? 1.723 -6.023 -5.137 1 95.5 99 CYS A CA 1
ATOM 753 C C . CYS A 1 99 ? 2.715 -5.191 -4.332 1 95.5 99 CYS A C 1
ATOM 755 O O . CYS A 1 99 ? 2.465 -4.875 -3.17 1 95.5 99 CYS A O 1
ATOM 757 N N . ASP A 1 100 ? 3.846 -4.996 -4.867 1 93.31 100 ASP A N 1
ATOM 758 C CA . ASP A 1 100 ? 4.844 -4.102 -4.289 1 93.31 100 ASP A CA 1
ATOM 759 C C . ASP A 1 100 ? 5.789 -3.564 -5.363 1 93.31 100 ASP A C 1
ATOM 761 O O . ASP A 1 100 ? 5.945 -4.176 -6.422 1 93.31 100 ASP A O 1
ATOM 765 N N . ARG A 1 101 ? 6.266 -2.467 -5.129 1 91.31 101 ARG A N 1
ATOM 766 C CA . ARG A 1 101 ? 7.273 -1.823 -5.965 1 91.31 101 ARG A CA 1
ATOM 767 C C . ARG A 1 101 ? 8.578 -1.625 -5.199 1 91.31 101 ARG A C 1
ATOM 769 O O . ARG A 1 101 ? 8.594 -0.969 -4.156 1 91.31 101 ARG A O 1
ATOM 776 N N . LEU A 1 102 ? 9.656 -2.207 -5.719 1 91.75 102 LEU A N 1
ATOM 777 C CA . LEU A 1 102 ? 10.93 -2.211 -5.004 1 91.75 102 LEU A CA 1
ATOM 778 C C . LEU A 1 102 ? 11.984 -1.428 -5.773 1 91.75 102 LEU A C 1
ATOM 780 O O . LEU A 1 102 ? 12.156 -1.624 -6.977 1 91.75 102 LEU A O 1
ATOM 784 N N . ASN A 1 103 ? 12.703 -0.559 -5.152 1 89.38 103 ASN A N 1
ATOM 785 C CA . ASN 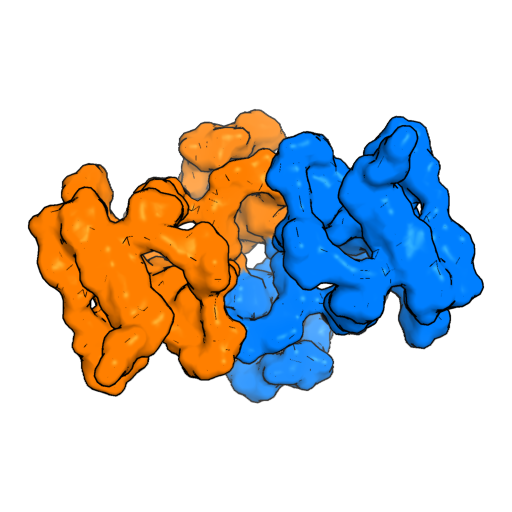A 1 103 ? 13.852 0.127 -5.742 1 89.38 103 ASN A CA 1
ATOM 786 C C . ASN A 1 103 ? 15.023 -0.826 -5.961 1 89.38 103 ASN A C 1
ATOM 788 O O . ASN A 1 103 ? 15.555 -1.394 -5.008 1 89.38 103 ASN A O 1
ATOM 792 N N . MET A 1 104 ? 15.453 -0.944 -7.191 1 93.38 104 MET A N 1
ATOM 793 C CA . MET A 1 104 ? 16.469 -1.938 -7.531 1 93.38 104 MET A CA 1
ATOM 794 C C . MET A 1 104 ? 17.859 -1.485 -7.07 1 93.38 104 MET A C 1
ATOM 796 O O . MET A 1 104 ? 18.766 -2.301 -6.957 1 93.38 104 MET A O 1
ATOM 800 N N . THR A 1 105 ? 17.969 -0.167 -6.785 1 87.5 105 THR A N 1
ATOM 801 C CA . THR A 1 105 ? 19.281 0.394 -6.453 1 87.5 105 THR A CA 1
ATOM 802 C C . THR A 1 105 ? 19.844 -0.262 -5.195 1 87.5 105 THR A C 1
ATOM 804 O O . THR A 1 105 ? 21.062 -0.412 -5.059 1 87.5 105 THR A O 1
ATOM 807 N N . TYR A 1 106 ? 19.016 -0.771 -4.312 1 85 106 TYR A N 1
ATOM 808 C CA . TYR A 1 106 ? 19.5 -1.294 -3.041 1 85 106 TYR A CA 1
ATOM 809 C C . TYR A 1 106 ? 19.344 -2.807 -2.975 1 85 106 TYR A C 1
ATOM 811 O O . TYR A 1 106 ? 19.516 -3.41 -1.914 1 85 106 TYR A O 1
ATOM 819 N N . LEU A 1 107 ? 19 -3.354 -4.078 1 92.75 107 LEU A N 1
ATOM 820 C CA . LEU A 1 107 ? 18.719 -4.785 -4.082 1 92.75 107 LEU A CA 1
ATOM 821 C C . LEU A 1 107 ? 19.875 -5.57 -4.672 1 92.75 107 LEU A C 1
ATOM 823 O O . LEU A 1 107 ? 20.578 -5.078 -5.559 1 92.75 107 LEU A O 1
ATOM 827 N N . ASN A 1 108 ? 20.219 -6.637 -4.145 1 95.12 108 ASN A N 1
ATOM 828 C CA . ASN A 1 108 ? 20.922 -7.75 -4.762 1 95.12 108 ASN A CA 1
ATOM 829 C C . ASN A 1 108 ? 20.109 -9.039 -4.707 1 95.12 108 ASN A C 1
ATOM 831 O O . ASN A 1 108 ? 18.984 -9.047 -4.223 1 95.12 108 ASN A O 1
ATOM 835 N N . GLY A 1 109 ? 20.641 -10.078 -5.207 1 95.12 109 GLY A N 1
ATOM 836 C CA . GLY A 1 109 ? 19.906 -11.328 -5.285 1 95.12 109 GLY A CA 1
ATOM 837 C C . GLY A 1 109 ? 19.438 -11.836 -3.93 1 95.12 109 GLY A C 1
ATOM 838 O O . GLY A 1 109 ? 18.312 -12.328 -3.793 1 95.12 109 GLY A O 1
ATOM 839 N N . GLU A 1 110 ? 20.297 -11.781 -2.969 1 96.38 110 GLU A N 1
ATOM 840 C CA . GLU A 1 110 ? 20 -12.273 -1.628 1 96.38 110 GLU A CA 1
ATOM 841 C C . GLU A 1 110 ? 18.875 -11.461 -0.985 1 96.38 110 GLU A C 1
ATOM 843 O O . GLU A 1 110 ? 17.938 -12.039 -0.418 1 96.38 110 GLU A O 1
ATOM 848 N N . LYS A 1 111 ? 18.984 -10.148 -1.021 1 95.62 111 LYS A N 1
ATOM 849 C CA . LYS A 1 111 ? 17.953 -9.266 -0.453 1 95.62 111 LYS A CA 1
ATOM 850 C C . LYS A 1 111 ? 16.609 -9.461 -1.148 1 95.62 111 LYS A C 1
ATOM 852 O O . LYS A 1 111 ? 15.57 -9.5 -0.493 1 95.62 111 LYS A O 1
ATOM 857 N N . LEU A 1 112 ? 16.688 -9.617 -2.438 1 96.38 112 LEU A N 1
ATOM 858 C CA . LEU A 1 112 ? 15.469 -9.812 -3.209 1 96.38 112 LEU A CA 1
ATOM 859 C C . LEU A 1 112 ? 14.812 -11.148 -2.863 1 96.38 112 LEU A C 1
ATOM 861 O O . LEU A 1 112 ? 13.594 -11.219 -2.688 1 96.38 112 LEU A O 1
ATOM 865 N N . ALA A 1 113 ? 15.633 -12.172 -2.773 1 95.25 113 ALA A N 1
ATOM 866 C CA . ALA A 1 113 ? 15.102 -13.477 -2.412 1 95.25 113 ALA A CA 1
ATOM 867 C C . ALA A 1 113 ? 14.414 -13.438 -1.05 1 95.25 113 ALA A C 1
ATOM 869 O O . ALA A 1 113 ? 13.305 -13.953 -0.888 1 95.25 113 ALA A O 1
ATOM 870 N N . ARG A 1 114 ? 15.062 -12.836 -0.099 1 94.25 114 ARG A N 1
ATOM 871 C CA . ARG A 1 114 ? 14.5 -12.727 1.244 1 94.25 114 ARG A CA 1
ATOM 872 C C . ARG A 1 114 ? 13.172 -11.969 1.225 1 94.25 114 ARG A C 1
ATOM 874 O O . ARG A 1 114 ? 12.211 -12.383 1.867 1 94.25 114 ARG A O 1
ATOM 881 N N . TYR A 1 115 ? 13.133 -10.93 0.506 1 94.56 115 TYR A N 1
ATOM 882 C CA . TYR A 1 115 ? 11.922 -10.133 0.394 1 94.56 115 TYR A CA 1
ATOM 883 C C . TYR A 1 115 ? 10.789 -10.945 -0.223 1 94.56 115 TYR A C 1
ATOM 885 O O . TYR A 1 115 ? 9.672 -10.961 0.3 1 94.56 115 TYR A O 1
ATOM 893 N N . LEU A 1 116 ? 11.125 -11.609 -1.308 1 95.81 116 LEU A N 1
ATOM 894 C CA . LEU A 1 116 ? 10.094 -12.312 -2.062 1 95.81 116 LEU A CA 1
ATOM 895 C C . LEU A 1 116 ? 9.562 -13.508 -1.274 1 95.81 116 LEU A C 1
ATOM 897 O O . LEU A 1 116 ? 8.398 -13.875 -1.411 1 95.81 116 LEU A O 1
ATOM 901 N N . VAL A 1 117 ? 10.375 -14.055 -0.445 1 94.12 117 VAL A N 1
ATOM 902 C CA . VAL A 1 117 ? 9.922 -15.133 0.421 1 94.12 117 VA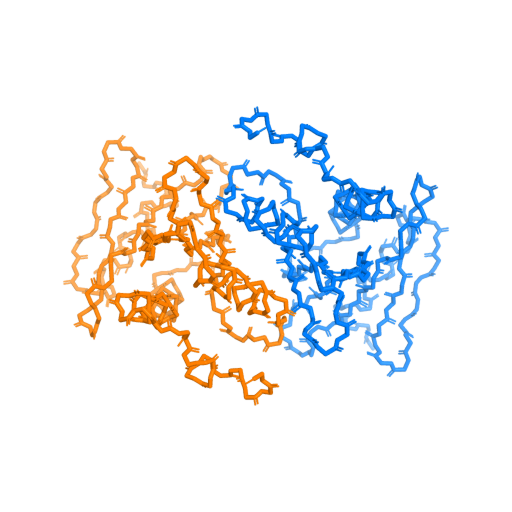L A CA 1
ATOM 903 C C . VAL A 1 117 ? 8.836 -14.617 1.367 1 94.12 117 VAL A C 1
ATOM 905 O O . VAL A 1 117 ? 7.758 -15.211 1.464 1 94.12 117 VAL A O 1
ATOM 908 N N . LEU A 1 118 ? 9.078 -13.508 2.018 1 92.38 118 LEU A N 1
ATOM 909 C CA . LEU A 1 118 ? 8.117 -12.922 2.938 1 92.38 118 LEU A CA 1
ATOM 910 C C . LEU A 1 118 ? 6.867 -12.461 2.189 1 92.38 118 LEU A C 1
ATOM 912 O O . LEU A 1 118 ? 5.746 -12.633 2.678 1 92.38 118 LEU A O 1
ATOM 916 N N . PHE A 1 119 ? 7.078 -11.914 1.077 1 95.12 119 PHE A N 1
ATOM 917 C CA . PHE A 1 119 ? 6.008 -11.484 0.186 1 95.12 119 PHE A CA 1
ATOM 918 C C . PHE A 1 119 ? 5.117 -12.664 -0.198 1 95.12 119 PHE A C 1
ATOM 920 O O . PHE A 1 119 ? 3.891 -12.578 -0.112 1 95.12 119 PHE A O 1
ATOM 927 N N . SER A 1 120 ? 5.773 -13.758 -0.575 1 95.75 120 SER A N 1
ATOM 928 C CA . SER A 1 120 ? 5.043 -14.953 -0.975 1 95.75 120 SER A CA 1
ATOM 929 C C . SER A 1 120 ? 4.301 -15.57 0.207 1 95.75 120 SER A C 1
ATOM 931 O O . SER A 1 120 ? 3.211 -16.125 0.044 1 95.75 120 SER A O 1
ATOM 933 N N . GLN A 1 121 ? 4.828 -15.523 1.355 1 92.81 121 GLN A N 1
ATOM 934 C CA . GLN A 1 121 ? 4.164 -16.016 2.555 1 92.81 121 GLN A CA 1
ATOM 935 C C . GLN A 1 121 ? 2.906 -15.211 2.861 1 92.81 121 GLN A C 1
ATOM 937 O O . GLN A 1 121 ? 1.869 -15.773 3.219 1 92.81 121 GLN A O 1
ATOM 942 N N . HIS A 1 122 ? 3.066 -13.93 2.713 1 93.88 122 HIS A N 1
ATOM 943 C CA . HIS A 1 122 ? 1.903 -13.07 2.865 1 93.88 122 HIS A CA 1
ATOM 944 C C . HIS A 1 122 ? 0.806 -13.438 1.874 1 93.88 122 HIS A C 1
ATOM 946 O O . HIS A 1 122 ? -0.352 -13.617 2.26 1 93.88 122 HIS A O 1
ATOM 952 N N . ALA A 1 123 ? 1.203 -13.594 0.667 1 95.88 123 ALA A N 1
ATOM 953 C CA . ALA A 1 123 ? 0.26 -13.961 -0.387 1 95.88 123 ALA A CA 1
ATOM 954 C C . ALA A 1 123 ? -0.427 -15.281 -0.069 1 95.88 123 ALA A C 1
ATOM 956 O O . ALA A 1 123 ? -1.645 -15.414 -0.218 1 95.88 123 ALA A O 1
ATOM 957 N N . ASN A 1 124 ? 0.3 -16.188 0.387 1 94.94 124 ASN A N 1
ATOM 958 C CA . ASN A 1 124 ? -0.211 -17.531 0.643 1 94.94 124 ASN A CA 1
ATOM 959 C C . ASN A 1 124 ? -1.315 -17.516 1.696 1 94.94 124 ASN A C 1
ATOM 961 O O . ASN A 1 124 ? -2.299 -18.25 1.58 1 94.94 124 ASN A O 1
ATOM 965 N N . ILE A 1 125 ? -1.197 -16.766 2.652 1 93.62 125 ILE A N 1
ATOM 966 C CA . ILE A 1 125 ? -2.189 -16.656 3.717 1 93.62 125 ILE A CA 1
ATOM 967 C C . ILE A 1 125 ? -3.525 -16.203 3.135 1 93.62 125 ILE A C 1
ATOM 969 O O . ILE A 1 125 ? -4.57 -16.781 3.434 1 93.62 125 ILE A O 1
ATOM 973 N N . TRP A 1 126 ? -3.48 -15.227 2.283 1 95.88 126 TRP A N 1
ATOM 974 C CA . TRP A 1 126 ? -4.699 -14.703 1.672 1 95.88 126 TRP A CA 1
ATOM 975 C C . TRP A 1 126 ? -5.281 -15.695 0.678 1 95.88 126 TRP A C 1
ATOM 977 O O . TRP A 1 126 ? -6.496 -15.914 0.641 1 95.88 126 TRP A O 1
ATOM 987 N N . MET A 1 127 ? -4.402 -16.312 -0.079 1 96 127 MET A N 1
ATOM 988 C CA . MET A 1 127 ? -4.859 -17.297 -1.066 1 96 127 MET A CA 1
ATOM 989 C C . MET A 1 127 ? -5.605 -18.438 -0.394 1 96 127 MET A C 1
ATOM 991 O O . MET A 1 127 ? -6.68 -18.844 -0.849 1 96 127 MET A O 1
ATOM 995 N N . GLN A 1 128 ? -5.062 -18.906 0.63 1 93.88 128 GLN A N 1
ATOM 996 C CA . GLN A 1 128 ? -5.688 -20 1.354 1 93.88 128 GLN A CA 1
ATOM 997 C C . GLN A 1 128 ? -7.035 -19.594 1.932 1 93.88 128 GLN A C 1
ATOM 999 O O . GLN A 1 128 ? -8.008 -20.344 1.851 1 93.88 128 GLN A O 1
ATOM 1004 N N . SER A 1 129 ? -7.078 -18.484 2.543 1 94.88 129 SER A N 1
ATOM 1005 C CA . SER A 1 129 ? -8.312 -17.984 3.143 1 94.88 129 SER A CA 1
ATOM 1006 C C . SER A 1 129 ? -9.406 -17.812 2.092 1 94.88 129 SER A C 1
ATOM 1008 O O . SER A 1 129 ? -10.539 -18.25 2.285 1 94.88 129 SER A O 1
ATOM 1010 N N . ILE A 1 130 ? -9.102 -17.219 0.998 1 95.94 130 ILE A N 1
ATOM 1011 C CA . ILE A 1 130 ? -10.07 -16.953 -0.063 1 95.94 130 ILE A CA 1
ATOM 1012 C C . ILE A 1 130 ? -10.578 -18.266 -0.638 1 95.94 130 ILE A C 1
ATOM 1014 O O . ILE A 1 130 ? -11.781 -18.422 -0.882 1 95.94 130 ILE A O 1
ATOM 1018 N N . SER A 1 131 ? -9.633 -19.172 -0.827 1 94.75 131 SER A N 1
ATOM 1019 C CA . SER A 1 131 ? -10.016 -20.469 -1.386 1 94.75 131 SER A CA 1
ATOM 1020 C C . SER A 1 131 ? -10.992 -21.203 -0.476 1 94.75 131 SER A C 1
ATOM 1022 O O . SER A 1 131 ? -11.852 -21.953 -0.953 1 94.75 131 SER A O 1
ATOM 1024 N N . LYS A 1 132 ? -10.938 -20.969 0.792 1 94.69 132 LYS A N 1
ATOM 1025 C CA . LYS A 1 132 ? -11.789 -21.641 1.77 1 94.69 132 LYS A CA 1
ATOM 1026 C C . LYS A 1 132 ? -13.031 -20.812 2.074 1 94.69 132 LYS A C 1
ATOM 1028 O O . LYS A 1 132 ? -13.906 -21.25 2.834 1 94.69 132 LYS A O 1
ATOM 1033 N N . GLY A 1 133 ? -13.102 -19.672 1.518 1 94.19 133 GLY A N 1
ATOM 1034 C CA . GLY A 1 133 ? -14.203 -18.781 1.826 1 94.19 133 GLY A CA 1
ATOM 1035 C C . GLY A 1 133 ? -14.172 -18.25 3.246 1 94.19 133 GLY A C 1
ATOM 1036 O O . GLY A 1 133 ? -15.211 -18.078 3.877 1 94.19 133 GLY A O 1
ATOM 1037 N N . ALA A 1 134 ? -12.922 -18.078 3.76 1 94 134 ALA A N 1
ATOM 1038 C CA . ALA A 1 134 ? -12.719 -17.625 5.133 1 94 134 ALA A CA 1
ATOM 1039 C C . ALA A 1 134 ? -11.859 -16.359 5.168 1 94 134 ALA A C 1
ATOM 1041 O O . ALA A 1 134 ? -11.18 -16.047 4.191 1 94 134 ALA A O 1
ATOM 1042 N N . LEU A 1 135 ? -11.961 -15.633 6.23 1 93.12 135 LEU A N 1
ATOM 1043 C CA . LEU A 1 135 ? -11.078 -14.492 6.449 1 93.12 135 LEU A CA 1
ATOM 1044 C C . LEU A 1 135 ? -9.672 -14.961 6.812 1 93.12 135 LEU A C 1
ATOM 1046 O O . LEU A 1 135 ? -9.5 -16.016 7.43 1 93.12 135 LEU A O 1
ATOM 1050 N N . PRO A 1 136 ? -8.695 -14.148 6.402 1 91.75 136 PRO A N 1
ATOM 1051 C CA . PRO A 1 136 ? -7.336 -14.539 6.77 1 91.75 136 PRO A CA 1
ATOM 1052 C C . PRO A 1 136 ? -7.09 -14.484 8.273 1 91.75 136 PRO A C 1
ATOM 1054 O O . PRO A 1 136 ? -7.688 -13.656 8.969 1 91.75 136 PRO A O 1
ATOM 1057 N N . ASP A 1 137 ? -6.301 -15.422 8.648 1 85.81 137 ASP A N 1
ATOM 1058 C CA . ASP A 1 137 ? -5.812 -15.336 10.016 1 85.81 137 ASP A CA 1
ATOM 1059 C C . ASP A 1 137 ? -4.75 -14.25 10.156 1 85.81 137 ASP A C 1
ATOM 1061 O O . ASP A 1 137 ? -3.58 -14.477 9.836 1 85.81 137 ASP A O 1
ATOM 1065 N N . LEU A 1 138 ? -5.098 -13.141 10.617 1 75.38 138 LEU A N 1
ATOM 1066 C CA . LEU A 1 138 ? -4.219 -11.977 10.664 1 75.38 138 LEU A CA 1
ATOM 1067 C C . LEU A 1 138 ? -3.094 -12.188 11.672 1 75.38 138 LEU A C 1
ATOM 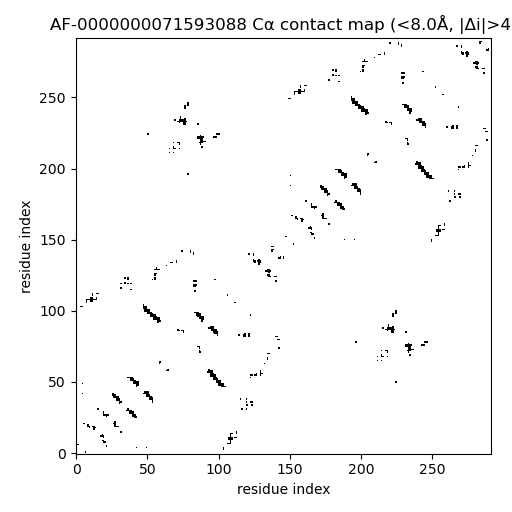1069 O O . LEU A 1 138 ? -2.049 -11.531 11.586 1 75.38 138 LEU A O 1
ATOM 1073 N N . HIS A 1 139 ? -3.285 -13.109 12.625 1 77.06 139 HIS A N 1
ATOM 1074 C CA . HIS A 1 139 ? -2.215 -13.445 13.562 1 77.06 139 HIS A CA 1
ATOM 1075 C C . HIS A 1 139 ? -1.037 -14.094 12.836 1 77.06 139 HIS A C 1
ATOM 1077 O O . HIS A 1 139 ? 0.117 -13.898 13.219 1 77.06 139 HIS A O 1
ATOM 1083 N N . ALA A 1 140 ? -1.38 -14.836 11.805 1 74.5 140 ALA A N 1
ATOM 1084 C CA . ALA A 1 140 ? -0.346 -15.484 11 1 74.5 140 ALA A CA 1
ATOM 1085 C C . ALA A 1 140 ? 0.52 -14.453 10.281 1 74.5 140 ALA A C 1
ATOM 1087 O O . ALA A 1 140 ? 1.654 -14.742 9.898 1 74.5 140 ALA A O 1
ATOM 1088 N N . LEU A 1 141 ? -0.036 -13.258 10.133 1 74.94 141 LEU A N 1
ATOM 1089 C CA . LEU A 1 141 ? 0.688 -12.18 9.477 1 74.94 141 LEU A CA 1
ATOM 1090 C C . LEU A 1 141 ? 1.444 -11.328 10.492 1 74.94 141 LEU A C 1
ATOM 1092 O O . LEU A 1 141 ? 2.062 -10.32 10.133 1 74.94 141 LEU A O 1
ATOM 1096 N N . GLY A 1 142 ? 1.444 -11.773 11.727 1 68.19 142 GLY A N 1
ATOM 1097 C CA . GLY A 1 142 ? 2.1 -11.008 12.773 1 68.19 142 GLY A CA 1
ATOM 1098 C C . GLY A 1 142 ? 1.276 -9.828 13.25 1 68.19 142 GLY A C 1
ATOM 1099 O O . GLY A 1 142 ? 1.806 -8.906 13.875 1 68.19 142 GLY A O 1
ATOM 1100 N N . MET A 1 143 ? 0.117 -9.766 12.734 1 62.59 143 MET A N 1
ATOM 1101 C CA . MET A 1 143 ? -0.749 -8.672 13.18 1 62.59 143 MET A CA 1
ATOM 1102 C C . MET A 1 143 ? -1.575 -9.102 14.391 1 62.59 143 MET A C 1
ATOM 1104 O O . MET A 1 143 ? -2.562 -9.828 14.25 1 62.59 143 MET A O 1
ATOM 1108 N N . TYR A 1 144 ? -1.021 -9.117 15.57 1 54.72 144 TYR A N 1
ATOM 1109 C CA . TYR A 1 144 ? -1.619 -9.578 16.812 1 54.72 144 TYR A CA 1
ATOM 1110 C C . TYR A 1 144 ? -2.725 -8.633 17.281 1 54.72 144 TYR A C 1
ATOM 1112 O O . TYR A 1 144 ? -3.521 -8.984 18.156 1 54.72 144 TYR A O 1
ATOM 1120 N N . HIS A 1 145 ? -2.621 -7.52 16.922 1 44.69 145 HIS A N 1
ATOM 1121 C CA . HIS A 1 145 ? -3.604 -6.66 17.578 1 44.69 145 HIS A CA 1
ATOM 1122 C C . HIS A 1 145 ? -4.883 -6.566 16.75 1 44.69 145 HIS A C 1
ATOM 1124 O O . HIS A 1 145 ? -5.777 -5.777 17.062 1 44.69 145 HIS A O 1
ATOM 1130 N N . LEU A 1 146 ? -4.805 -7.215 15.633 1 39.59 146 LEU A N 1
ATOM 1131 C CA . LEU A 1 146 ? -6.09 -7.105 14.953 1 39.59 146 LEU A CA 1
ATOM 1132 C C . LEU A 1 146 ? -6.918 -8.375 15.156 1 39.59 146 LEU A C 1
ATOM 1134 O O . LEU A 1 146 ? -6.363 -9.469 15.289 1 39.59 146 LEU A O 1
ATOM 1138 N N . MET B 1 1 ? 24.484 15.688 17.781 1 64.75 1 MET B N 1
ATOM 1139 C CA . MET B 1 1 ? 24.562 15.453 16.344 1 64.75 1 MET B CA 1
ATOM 1140 C C . MET B 1 1 ? 23.188 15.094 15.781 1 64.75 1 MET B C 1
ATOM 1142 O O . MET B 1 1 ? 22.422 14.367 16.422 1 64.75 1 MET B O 1
ATOM 1146 N N . GLN B 1 2 ? 22.703 15.812 14.922 1 82.12 2 GLN B N 1
ATOM 1147 C CA . GLN B 1 2 ? 21.391 15.625 14.32 1 82.12 2 GLN B CA 1
ATOM 1148 C C . GLN B 1 2 ? 21.297 14.289 13.594 1 82.12 2 GLN B C 1
ATOM 1150 O O . GLN B 1 2 ? 22.219 13.914 12.859 1 82.12 2 GLN B O 1
ATOM 1155 N N . ASN B 1 3 ? 20.359 13.43 14.078 1 88.25 3 ASN B N 1
ATOM 1156 C CA . ASN B 1 3 ? 20.172 12.195 13.32 1 88.25 3 ASN B CA 1
ATOM 1157 C C . ASN B 1 3 ? 19.578 12.477 11.945 1 88.25 3 ASN B C 1
ATOM 1159 O O . ASN B 1 3 ? 19.281 13.625 11.609 1 88.25 3 ASN B O 1
ATOM 1163 N N . GLN B 1 4 ? 19.578 11.523 11.117 1 91.44 4 GLN B N 1
ATOM 1164 C CA . GLN B 1 4 ? 19.156 11.672 9.727 1 91.44 4 GLN B CA 1
ATOM 1165 C C . GLN B 1 4 ? 17.766 12.266 9.641 1 91.44 4 GLN B C 1
ATOM 1167 O O . GLN B 1 4 ? 17.5 13.117 8.789 1 91.44 4 GLN B O 1
ATOM 1172 N N . PHE B 1 5 ? 16.859 11.836 10.477 1 93.38 5 PHE B N 1
ATOM 1173 C CA . PHE B 1 5 ? 15.484 12.328 10.477 1 93.38 5 PHE B CA 1
ATOM 1174 C C . PHE B 1 5 ? 15.445 13.82 10.812 1 93.38 5 PHE B C 1
ATOM 1176 O O . PHE B 1 5 ? 14.766 14.594 10.133 1 93.38 5 PHE B O 1
ATOM 1183 N N . GLU B 1 6 ? 16.141 14.258 11.789 1 91.88 6 GLU B N 1
ATOM 1184 C CA . GLU B 1 6 ? 16.219 15.656 12.188 1 91.88 6 GLU B CA 1
ATOM 1185 C C . GLU B 1 6 ? 16.781 16.531 11.062 1 91.88 6 GLU B C 1
ATOM 1187 O O . GLU B 1 6 ? 16.312 17.641 10.852 1 91.88 6 GLU B O 1
ATOM 1192 N N . GLN B 1 7 ? 17.734 15.969 10.445 1 93.56 7 GLN B N 1
ATOM 1193 C CA . GLN B 1 7 ? 18.312 16.672 9.312 1 93.56 7 GLN B CA 1
ATOM 1194 C C . GLN B 1 7 ? 17.297 16.859 8.195 1 93.56 7 GLN B C 1
ATOM 1196 O O . GLN B 1 7 ? 17.188 17.953 7.613 1 93.56 7 GLN B O 1
ATOM 1201 N N . LEU B 1 8 ? 16.594 15.836 7.891 1 94.81 8 LEU B N 1
ATOM 1202 C CA . LEU B 1 8 ? 15.57 15.898 6.859 1 94.81 8 LEU B CA 1
ATOM 1203 C C . LEU B 1 8 ? 14.5 16.922 7.219 1 94.81 8 LEU B C 1
ATOM 1205 O O . LEU B 1 8 ? 14.023 17.656 6.355 1 94.81 8 LEU B O 1
ATOM 1209 N N . LEU B 1 9 ? 14.141 16.953 8.492 1 94.62 9 LEU B N 1
ATOM 1210 C CA . LEU B 1 9 ? 13.133 17.891 8.953 1 94.62 9 LEU B CA 1
ATOM 1211 C C . LEU B 1 9 ? 13.609 19.328 8.781 1 94.62 9 LEU B C 1
ATOM 1213 O O . LEU B 1 9 ? 12.836 20.203 8.383 1 94.62 9 LEU B O 1
ATOM 1217 N N . THR B 1 10 ? 14.828 19.5 9.141 1 94.81 10 THR B N 1
ATOM 1218 C CA . THR B 1 10 ? 15.406 20.828 8.969 1 94.81 10 THR B CA 1
ATOM 1219 C C . THR B 1 10 ? 15.383 21.25 7.504 1 94.81 10 THR B C 1
ATOM 1221 O O . THR B 1 10 ? 14.977 22.375 7.184 1 94.81 10 THR B O 1
ATOM 1224 N N . GLU B 1 11 ? 15.789 20.391 6.629 1 96.38 11 GLU B N 1
ATOM 1225 C CA . GLU B 1 11 ? 15.805 20.656 5.195 1 96.38 11 GLU B CA 1
ATOM 1226 C C . GLU B 1 11 ? 14.391 20.875 4.66 1 96.38 11 GLU B C 1
ATOM 1228 O O . GLU B 1 11 ? 14.156 21.766 3.848 1 96.38 11 GLU B O 1
ATOM 1233 N N . LEU B 1 12 ? 13.5 20.047 5.109 1 96.19 12 LEU B N 1
ATOM 1234 C CA . LEU B 1 12 ? 12.109 20.172 4.707 1 96.19 12 LEU B CA 1
ATOM 1235 C C . LEU B 1 12 ? 11.531 21.516 5.164 1 96.19 12 LEU B C 1
ATOM 1237 O O . LEU B 1 12 ? 10.828 22.188 4.406 1 96.19 12 LEU B O 1
ATOM 1241 N N . GLY B 1 13 ? 11.766 21.797 6.387 1 95.38 13 GLY B N 1
ATOM 1242 C CA . GLY B 1 13 ? 11.328 23.078 6.906 1 95.38 13 GLY B CA 1
ATOM 1243 C C . GLY B 1 13 ? 11.758 24.25 6.043 1 95.38 13 GLY B C 1
ATOM 1244 O O . GLY B 1 13 ? 10.984 25.188 5.828 1 95.38 13 GLY B O 1
ATOM 1245 N N . THR B 1 14 ? 12.969 24.203 5.617 1 94.81 14 THR B N 1
ATOM 1246 C CA . THR B 1 14 ? 13.492 25.234 4.73 1 94.81 14 THR B CA 1
ATOM 1247 C C . THR B 1 14 ? 12.727 25.266 3.414 1 94.81 14 THR B C 1
ATOM 1249 O O . THR B 1 14 ? 12.398 26.344 2.906 1 94.81 14 THR B O 1
ATOM 1252 N N . GLN B 1 15 ? 12.461 24.109 2.848 1 93 15 GLN B N 1
ATOM 1253 C CA . GLN B 1 15 ? 11.758 24 1.574 1 93 15 GLN B CA 1
ATOM 1254 C C . GLN B 1 15 ? 10.359 24.609 1.656 1 93 15 GLN B C 1
ATOM 1256 O O . GLN B 1 15 ? 9.867 25.172 0.677 1 93 15 GLN B O 1
ATOM 1261 N N . ILE B 1 16 ? 9.742 24.484 2.811 1 89.88 16 ILE B N 1
ATOM 1262 C CA . ILE B 1 16 ? 8.352 24.922 2.9 1 89.88 16 ILE B CA 1
ATOM 1263 C C . ILE B 1 16 ? 8.289 26.25 3.666 1 89.88 16 ILE B C 1
ATOM 1265 O O . ILE B 1 16 ? 7.199 26.719 4.023 1 89.88 16 ILE B O 1
ATOM 1269 N N . ASN B 1 17 ? 9.359 26.828 4.035 1 91.25 17 ASN B N 1
ATOM 1270 C CA . ASN B 1 17 ? 9.5 28.109 4.734 1 91.25 17 ASN B CA 1
ATOM 1271 C C . ASN B 1 17 ? 8.781 28.094 6.078 1 91.25 17 ASN B C 1
ATOM 1273 O O . ASN B 1 17 ? 8.078 29.047 6.422 1 91.25 17 ASN B O 1
ATOM 1277 N N . SER B 1 18 ? 8.82 26.969 6.734 1 90.25 18 SER B N 1
ATOM 1278 C CA . SER B 1 18 ? 8.25 26.75 8.062 1 90.25 18 SER B CA 1
ATOM 1279 C C . SER B 1 18 ? 9.086 25.781 8.875 1 90.25 18 SER B C 1
ATOM 1281 O O . SER B 1 18 ? 9.242 24.609 8.492 1 90.25 18 SER B O 1
ATOM 1283 N N . PRO B 1 19 ? 9.648 26.328 9.961 1 90.12 19 PRO B N 1
ATOM 1284 C CA . PRO B 1 19 ? 10.438 25.391 10.773 1 90.12 19 PRO B CA 1
ATOM 1285 C C . PRO B 1 19 ? 9.633 24.203 11.273 1 90.12 19 PRO B C 1
ATOM 1287 O O . PRO B 1 19 ? 8.453 24.344 11.617 1 90.12 19 PRO B O 1
ATOM 1290 N N . LEU B 1 20 ? 10.25 23 11.18 1 91 20 LEU B N 1
ATOM 1291 C CA . LEU B 1 20 ? 9.641 21.766 11.664 1 91 20 LEU B CA 1
ATOM 1292 C C . LEU B 1 20 ? 10.414 21.219 12.859 1 91 20 LEU B C 1
ATOM 1294 O O . LEU B 1 20 ? 11.641 21.094 12.812 1 91 20 LEU B O 1
ATOM 1298 N N . THR B 1 21 ? 9.719 21.016 13.961 1 87.62 21 THR B N 1
ATOM 1299 C CA . THR B 1 21 ? 10.32 20.422 15.148 1 87.62 21 THR B CA 1
ATOM 1300 C C . THR B 1 21 ? 9.523 19.203 15.609 1 87.62 21 THR B C 1
ATOM 1302 O O . THR B 1 21 ? 8.305 19.266 15.734 1 87.62 21 THR B O 1
ATOM 1305 N N . PRO B 1 22 ? 10.266 18.156 15.789 1 85.81 22 PRO B N 1
ATOM 1306 C CA . PRO B 1 22 ? 9.547 16.984 16.281 1 85.81 22 PRO B CA 1
ATOM 1307 C C . PRO B 1 22 ? 8.945 17.188 17.672 1 85.81 22 PRO B C 1
ATOM 1309 O O . PRO B 1 22 ? 9.508 17.922 18.484 1 85.81 22 PRO B O 1
ATOM 1312 N N . ASP B 1 23 ? 7.801 16.578 17.859 1 84.69 23 ASP B N 1
ATOM 1313 C CA . ASP B 1 23 ? 7.191 16.594 19.188 1 84.69 23 ASP B CA 1
ATOM 1314 C C . ASP B 1 23 ? 7.773 15.5 20.078 1 84.69 23 ASP B C 1
ATOM 1316 O O . ASP B 1 23 ? 8.812 14.922 19.75 1 84.69 23 ASP B O 1
ATOM 1320 N N . SER B 1 24 ? 7.148 15.234 21.281 1 83.81 24 SER B N 1
ATOM 1321 C CA . SER B 1 24 ? 7.652 14.258 22.25 1 83.81 24 SER B CA 1
ATOM 1322 C C . SER B 1 24 ? 7.617 12.844 21.688 1 83.81 24 SER B C 1
ATOM 1324 O O . SER B 1 24 ? 8.359 11.969 22.141 1 83.81 24 SER B O 1
ATOM 1326 N N . ASN B 1 25 ? 6.828 12.648 20.688 1 80.81 25 ASN B N 1
ATOM 1327 C CA . ASN B 1 25 ? 6.719 11.336 20.078 1 80.81 25 ASN B CA 1
ATOM 1328 C C . ASN B 1 25 ? 7.559 11.242 18.797 1 80.81 25 ASN B C 1
ATOM 1330 O O . ASN B 1 25 ? 7.375 10.328 18 1 80.81 25 ASN B O 1
ATOM 1334 N N . ASN B 1 26 ? 8.383 12.227 18.609 1 85.38 26 ASN B N 1
ATOM 1335 C CA . ASN B 1 26 ? 9.25 12.281 17.438 1 85.38 26 ASN B CA 1
ATOM 1336 C C . ASN B 1 26 ? 8.445 12.359 16.141 1 85.38 26 ASN B C 1
ATOM 1338 O O . ASN B 1 26 ? 8.805 11.727 15.141 1 85.38 26 ASN B O 1
ATOM 1342 N N . ALA B 1 27 ? 7.312 13 16.25 1 90.56 27 ALA B N 1
ATOM 1343 C CA . ALA B 1 27 ? 6.422 13.203 15.109 1 90.56 27 ALA B CA 1
ATOM 1344 C C . ALA B 1 27 ? 6.285 14.688 14.781 1 90.56 27 ALA B C 1
ATOM 1346 O O . ALA B 1 27 ? 6.523 15.539 15.641 1 90.56 27 ALA B O 1
ATOM 1347 N N . CYS B 1 28 ? 6.043 15.016 13.547 1 95.19 28 CYS B N 1
ATOM 1348 C CA . CYS B 1 28 ? 5.809 16.375 13.062 1 95.19 28 CYS B CA 1
ATOM 1349 C C . CYS B 1 28 ? 4.605 16.422 12.133 1 95.19 28 CYS B C 1
ATOM 1351 O O . CYS B 1 28 ? 4.34 15.461 11.406 1 95.19 28 CYS B O 1
ATOM 1353 N N . ILE B 1 29 ? 3.895 17.484 12.234 1 95.06 29 ILE B N 1
ATOM 1354 C CA . ILE B 1 29 ? 2.799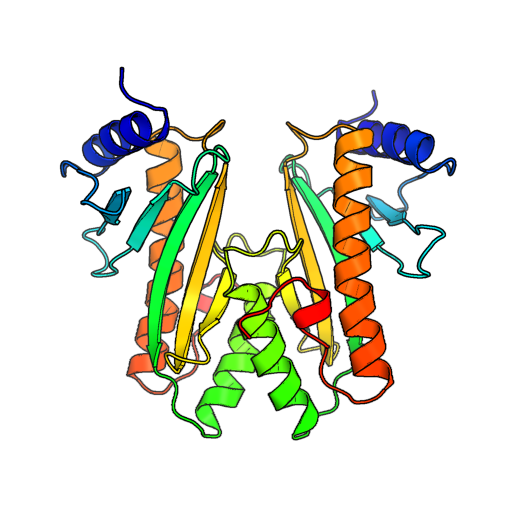 17.734 11.305 1 95.06 29 ILE B CA 1
ATOM 1355 C C . ILE B 1 29 ? 3.221 18.766 10.266 1 95.06 29 ILE B C 1
ATOM 1357 O O . ILE B 1 29 ? 3.713 19.844 10.617 1 95.06 29 ILE B O 1
ATOM 1361 N N . VAL B 1 30 ? 3.07 18.391 9.047 1 95.25 30 VAL B N 1
ATOM 1362 C CA . VAL B 1 30 ? 3.416 19.281 7.938 1 95.25 30 VAL B CA 1
ATOM 1363 C C . VAL B 1 30 ? 2.152 19.688 7.18 1 95.25 30 VAL B C 1
ATOM 1365 O O . VAL B 1 30 ? 1.29 18.844 6.914 1 95.25 30 VAL B O 1
ATOM 1368 N N . ARG B 1 31 ? 2.049 20.922 6.855 1 93.56 31 ARG B N 1
ATOM 1369 C CA . ARG B 1 31 ? 0.969 21.453 6.02 1 93.56 31 ARG B CA 1
ATOM 1370 C C . ARG B 1 31 ? 1.521 22.234 4.844 1 93.56 31 ARG B C 1
ATOM 1372 O O . ARG B 1 31 ? 2.5 22.984 4.988 1 93.56 31 ARG B O 1
ATOM 1379 N N . PHE B 1 32 ? 0.797 21.984 3.76 1 89.88 32 PHE B N 1
ATOM 1380 C CA . PHE B 1 32 ? 1.148 22.766 2.58 1 89.88 32 PHE B CA 1
ATOM 1381 C C . PHE B 1 32 ? 0.072 23.812 2.275 1 89.88 32 PHE B C 1
ATOM 1383 O O . PHE B 1 32 ? -1.118 23.547 2.465 1 89.88 32 PHE B O 1
ATOM 1390 N N . GLY B 1 33 ? 0.428 24.938 2.008 1 83.12 33 GLY B N 1
ATOM 1391 C CA . GLY B 1 33 ? -0.444 26.078 1.865 1 83.12 33 GLY B CA 1
ATOM 1392 C C . GLY B 1 33 ? -1.568 25.859 0.872 1 83.12 33 GLY B C 1
ATOM 1393 O O . GLY B 1 33 ? -2.639 26.469 0.992 1 83.12 33 GLY B O 1
ATOM 1394 N N . TYR B 1 34 ? -1.41 25.016 -0.107 1 83.38 34 TYR B N 1
ATOM 1395 C CA . TYR B 1 34 ? -2.393 24.906 -1.18 1 83.38 34 TYR B CA 1
ATOM 1396 C C . TYR B 1 34 ? -3.543 24 -0.779 1 83.38 34 TYR B C 1
ATOM 1398 O O . TYR B 1 34 ? -4.613 24.031 -1.395 1 83.38 34 TYR B O 1
ATOM 1406 N N . ASN B 1 35 ? -3.215 23.188 0.203 1 80.75 35 ASN B N 1
ATOM 1407 C CA . ASN B 1 35 ? -4.285 22.375 0.76 1 80.75 35 ASN B CA 1
ATOM 1408 C C . ASN B 1 35 ? -4.207 22.312 2.283 1 80.75 35 ASN B C 1
ATOM 1410 O O . ASN B 1 35 ? -3.215 22.734 2.877 1 80.75 35 ASN B O 1
ATOM 1414 N N . ASN B 1 36 ? -5.148 22.234 3.111 1 85.69 36 ASN B N 1
ATOM 1415 C CA . ASN B 1 36 ? -5.176 22.188 4.57 1 85.69 36 ASN B CA 1
ATOM 1416 C C . ASN B 1 36 ? -5.043 20.766 5.094 1 85.69 36 ASN B C 1
ATOM 1418 O O . ASN B 1 36 ? -5.57 20.438 6.16 1 85.69 36 ASN B O 1
ATOM 1422 N N . VAL B 1 37 ? -4.277 19.984 4.316 1 95.38 37 VAL B N 1
ATOM 1423 C CA . VAL B 1 37 ? -4.094 18.594 4.75 1 95.38 37 VAL B CA 1
ATOM 1424 C C . VAL B 1 37 ? -2.947 18.516 5.758 1 95.38 37 VAL B C 1
ATOM 1426 O O . VAL B 1 37 ? -1.856 19.031 5.504 1 95.38 37 VAL B O 1
ATOM 1429 N N . ALA B 1 38 ? -3.24 17.984 6.887 1 95.69 38 ALA B N 1
ATOM 1430 C CA . ALA B 1 38 ? -2.219 17.766 7.902 1 95.69 38 ALA B CA 1
ATOM 1431 C C . ALA B 1 38 ? -1.527 16.422 7.688 1 95.69 38 ALA B C 1
ATOM 1433 O O . ALA B 1 38 ? -2.109 15.359 7.953 1 95.69 38 ALA B O 1
ATOM 1434 N N . VAL B 1 39 ? -0.293 16.469 7.227 1 96.69 39 VAL B N 1
ATOM 1435 C CA . VAL B 1 39 ? 0.483 15.242 7.051 1 96.69 39 VAL B CA 1
ATOM 1436 C C . VAL B 1 39 ? 1.37 15.008 8.273 1 96.69 39 VAL B C 1
ATOM 1438 O O . VAL B 1 39 ? 2.205 15.852 8.609 1 96.69 39 VAL B O 1
ATOM 1441 N N . GLN B 1 40 ? 1.138 13.93 8.93 1 96 40 GLN B N 1
ATOM 1442 C CA . GLN B 1 40 ? 2.01 13.539 10.031 1 96 40 GLN B CA 1
ATOM 1443 C C . GLN B 1 40 ? 3.215 12.75 9.531 1 96 40 GLN B C 1
ATOM 1445 O O . GLN B 1 40 ? 3.064 11.805 8.766 1 96 40 GLN B O 1
ATOM 1450 N N . ILE B 1 41 ? 4.379 13.133 9.945 1 95.81 41 ILE B N 1
ATOM 1451 C CA . ILE B 1 41 ? 5.582 12.383 9.609 1 95.81 41 ILE B CA 1
ATOM 1452 C C . ILE B 1 41 ? 6.332 12.008 10.883 1 95.81 41 ILE B C 1
ATOM 1454 O O . ILE B 1 41 ? 6.371 12.789 11.844 1 95.81 41 ILE B O 1
ATOM 1458 N N . GLU B 1 42 ? 6.824 10.828 10.906 1 94.25 42 GLU B N 1
ATOM 1459 C CA . GLU B 1 42 ? 7.586 10.344 12.047 1 94.25 42 GLU B CA 1
ATOM 1460 C C . GLU B 1 42 ? 8.672 9.367 11.609 1 94.25 42 GLU B C 1
ATOM 1462 O O . GLU B 1 42 ? 8.562 8.727 10.562 1 94.25 42 GLU B O 1
ATOM 1467 N N . GLU B 1 43 ? 9.688 9.375 12.398 1 91.38 43 GLU B N 1
ATOM 1468 C CA . GLU B 1 43 ? 10.703 8.352 12.164 1 91.38 43 GLU B CA 1
ATOM 1469 C C . GLU B 1 43 ? 10.195 6.969 12.555 1 91.38 43 GLU B C 1
ATOM 1471 O O . GLU B 1 43 ? 9.531 6.812 13.586 1 91.38 43 GLU B O 1
ATOM 1476 N N . ASP B 1 44 ? 10.43 6.016 11.719 1 88.88 44 ASP B N 1
ATOM 1477 C CA . ASP B 1 44 ? 10.07 4.637 12.031 1 88.88 44 ASP B CA 1
ATOM 1478 C C . ASP B 1 44 ? 11.148 3.973 12.891 1 88.88 44 ASP B C 1
ATOM 1480 O O . ASP B 1 44 ? 11.906 3.133 12.406 1 88.88 44 ASP B O 1
ATOM 1484 N N . GLY B 1 45 ? 11.125 4.328 14.133 1 83.31 45 GLY B N 1
ATOM 1485 C CA . GLY B 1 45 ? 12.164 3.814 15.008 1 83.31 45 GLY B CA 1
ATOM 1486 C C . GLY B 1 45 ? 13.562 4.035 14.469 1 83.31 45 GLY B C 1
ATOM 1487 O O . GLY B 1 45 ? 13.906 5.141 14.047 1 83.31 45 GLY B O 1
ATOM 1488 N N . ASN B 1 46 ? 14.43 3.061 14.516 1 81.56 46 ASN B N 1
ATOM 1489 C CA . ASN B 1 46 ? 15.797 3.135 14.016 1 81.56 46 ASN B CA 1
ATOM 1490 C C . ASN B 1 46 ? 15.977 2.311 12.742 1 81.56 46 ASN B C 1
ATOM 1492 O O . ASN B 1 46 ? 17.031 1.703 12.531 1 81.56 46 ASN B O 1
ATOM 1496 N N . SER B 1 47 ? 14.922 2.285 11.953 1 83.12 47 SER B N 1
ATOM 1497 C CA . SER B 1 47 ? 14.898 1.421 10.781 1 83.12 47 SER B CA 1
ATOM 1498 C C . SER B 1 47 ? 15.492 2.127 9.562 1 83.12 47 SER B C 1
ATOM 1500 O O . SER B 1 47 ? 15.758 1.492 8.539 1 83.12 47 SER B O 1
ATOM 1502 N N . GLY B 1 48 ? 15.703 3.512 9.641 1 88.5 48 GLY B N 1
ATOM 1503 C CA . GLY B 1 48 ? 16.125 4.27 8.477 1 88.5 48 GLY B CA 1
ATOM 1504 C C . GLY B 1 48 ? 14.977 4.746 7.613 1 88.5 48 GLY B C 1
ATOM 1505 O O . GLY B 1 48 ? 15.188 5.359 6.566 1 88.5 48 GLY B O 1
ATOM 1506 N N . PHE B 1 49 ? 13.766 4.492 8.18 1 90.81 49 PHE B N 1
ATOM 1507 C CA . PHE B 1 49 ? 12.594 4.875 7.402 1 90.81 49 PHE B CA 1
ATOM 1508 C C . PHE B 1 49 ? 11.812 5.977 8.109 1 90.81 49 PHE B C 1
ATOM 1510 O O . PHE B 1 49 ? 11.922 6.137 9.328 1 90.81 49 PHE B O 1
ATOM 1517 N N . LEU B 1 50 ? 11.148 6.754 7.273 1 93.12 50 LEU B N 1
ATOM 1518 C CA . LEU B 1 50 ? 10.172 7.738 7.727 1 93.12 50 LEU B CA 1
ATOM 1519 C C . LEU B 1 50 ? 8.758 7.32 7.336 1 93.12 50 LEU B C 1
ATOM 1521 O O . LEU B 1 50 ? 8.539 6.82 6.23 1 93.12 50 LEU B O 1
ATOM 1525 N N . VAL B 1 51 ? 7.781 7.473 8.227 1 93.88 51 VAL B N 1
ATOM 1526 C CA . VAL B 1 51 ? 6.387 7.145 7.949 1 93.88 51 VAL B CA 1
ATOM 1527 C C . VAL B 1 51 ? 5.574 8.43 7.812 1 93.88 51 VAL B C 1
ATOM 1529 O O . VAL B 1 51 ? 5.707 9.344 8.625 1 93.88 51 VAL B O 1
ATOM 1532 N N . ALA B 1 52 ? 4.875 8.508 6.758 1 95.31 52 ALA B N 1
ATOM 1533 C CA . ALA B 1 52 ? 3.908 9.578 6.543 1 95.31 52 ALA B CA 1
ATOM 1534 C C . ALA B 1 52 ? 2.479 9.055 6.637 1 95.31 52 ALA B C 1
ATOM 1536 O O . ALA B 1 52 ? 2.178 7.965 6.156 1 95.31 52 ALA B O 1
ATOM 1537 N N . GLY B 1 53 ? 1.643 9.789 7.27 1 96.12 53 GLY B N 1
ATOM 1538 C CA . GLY B 1 53 ? 0.264 9.352 7.422 1 96.12 53 GLY B CA 1
ATOM 1539 C C . GLY B 1 53 ? -0.727 10.5 7.465 1 96.12 53 GLY B C 1
ATOM 1540 O O . GLY B 1 53 ? -0.389 11.602 7.902 1 96.12 53 GLY B O 1
ATOM 1541 N N . VAL B 1 54 ? -1.889 10.25 7.008 1 96.94 54 VAL B N 1
ATOM 1542 C CA . VAL B 1 54 ? -3.002 11.195 7.047 1 96.94 54 VAL B CA 1
ATOM 1543 C C . VAL B 1 54 ? -4.297 10.453 7.371 1 96.94 54 VAL B C 1
ATOM 1545 O O . VAL B 1 54 ? -4.574 9.398 6.797 1 96.94 54 VAL B O 1
ATOM 1548 N N . MET B 1 55 ? -5.004 10.977 8.305 1 96.38 55 MET B N 1
ATOM 1549 C CA . MET B 1 55 ? -6.371 10.516 8.516 1 96.38 55 MET B CA 1
ATOM 1550 C C . MET B 1 55 ? -7.316 11.133 7.492 1 96.38 55 MET B C 1
ATOM 1552 O O . MET B 1 55 ? -7.375 12.352 7.352 1 96.38 55 MET B O 1
ATOM 1556 N N . LEU B 1 56 ? -8.016 10.336 6.84 1 97.5 56 LEU B N 1
ATOM 1557 C CA . LEU B 1 56 ? -8.805 10.844 5.719 1 97.5 56 LEU B CA 1
ATOM 1558 C C . LEU B 1 56 ? -10.242 11.109 6.141 1 97.5 56 LEU B C 1
ATOM 1560 O O . LEU B 1 56 ? -10.914 11.969 5.559 1 97.5 56 LEU B O 1
ATOM 1564 N N . GLY B 1 57 ? -10.75 10.266 7.051 1 97.19 57 GLY B N 1
ATOM 1565 C CA . GLY B 1 57 ? -12.109 10.477 7.531 1 97.19 57 GLY B CA 1
ATOM 1566 C C . GLY B 1 57 ? -12.758 9.211 8.039 1 97.19 57 GLY B C 1
ATOM 1567 O O . GLY B 1 57 ? -12.344 8.102 7.688 1 97.19 57 GLY B O 1
ATOM 1568 N N . LYS B 1 58 ? -13.781 9.383 8.883 1 97.12 58 LYS B N 1
ATOM 1569 C CA . LYS B 1 58 ? -14.57 8.273 9.406 1 97.12 58 LYS B CA 1
ATOM 1570 C C . LYS B 1 58 ? -15.539 7.734 8.359 1 97.12 58 LYS B C 1
ATOM 1572 O O . LYS B 1 58 ? -16.109 8.508 7.586 1 97.12 58 LYS B O 1
ATOM 1577 N N . LEU B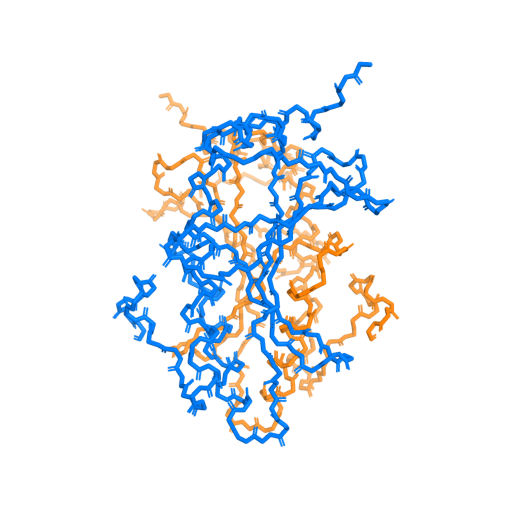 1 59 ? -15.688 6.496 8.375 1 96.69 59 LEU B N 1
ATOM 1578 C CA . LEU B 1 59 ? -16.609 5.84 7.461 1 96.69 59 LEU B CA 1
ATOM 1579 C C . LEU B 1 59 ? -17.75 5.172 8.227 1 96.69 59 LEU B C 1
ATOM 1581 O O . LEU B 1 59 ? -17.516 4.355 9.117 1 96.69 59 LEU B O 1
ATOM 1585 N N . PRO B 1 60 ? -19.016 5.57 7.867 1 91.38 60 PRO B N 1
ATOM 1586 C CA . PRO B 1 60 ? -20.141 4.902 8.508 1 91.38 60 PRO B CA 1
ATOM 1587 C C . PRO B 1 60 ? -20.266 3.436 8.102 1 91.38 60 PRO B C 1
ATOM 1589 O O . PRO B 1 60 ? -19.781 3.037 7.047 1 91.38 60 PRO B O 1
ATOM 1592 N N . GLU B 1 61 ? -20.859 2.668 9.016 1 89.75 61 GLU B N 1
ATOM 1593 C CA . GLU B 1 61 ? -21.062 1.256 8.719 1 89.75 61 GLU B CA 1
ATOM 1594 C C . GLU B 1 61 ? -22.297 1.058 7.828 1 89.75 61 GLU B C 1
ATOM 1596 O O . GLU B 1 61 ? -23.359 0.664 8.305 1 89.75 61 GLU B O 1
ATOM 1601 N N . ASN B 1 62 ? -22.203 1.347 6.543 1 91 62 ASN B N 1
ATOM 1602 C CA . ASN B 1 62 ? -23.281 1.229 5.551 1 91 62 ASN B CA 1
ATOM 1603 C C . ASN B 1 62 ? -22.719 0.953 4.16 1 91 62 ASN B C 1
ATOM 1605 O O . ASN B 1 62 ? -21.547 0.599 4.016 1 91 62 ASN B O 1
ATOM 1609 N N . THR B 1 63 ? -23.594 1.075 3.18 1 91.5 63 THR B N 1
ATOM 1610 C CA . THR B 1 63 ? -23.234 0.731 1.811 1 91.5 63 THR B CA 1
ATOM 1611 C C . THR B 1 63 ? -22.172 1.688 1.28 1 91.5 63 THR B C 1
ATOM 1613 O O . THR B 1 63 ? -21.344 1.309 0.44 1 91.5 63 THR B O 1
ATOM 1616 N N . PHE B 1 64 ? -22.188 2.838 1.779 1 94.06 64 PHE B N 1
ATOM 1617 C CA . PHE B 1 64 ? -21.188 3.824 1.384 1 94.06 64 PHE B CA 1
ATOM 1618 C C . PHE B 1 64 ? -19.781 3.338 1.726 1 94.06 64 PHE B C 1
ATOM 1620 O O . PHE B 1 64 ? -18.875 3.414 0.895 1 94.06 64 PHE B O 1
ATOM 1627 N N . ARG B 1 65 ? -19.594 2.859 2.879 1 95.81 65 ARG B N 1
ATOM 1628 C CA . ARG B 1 65 ? -18.297 2.352 3.328 1 95.81 65 ARG B CA 1
ATOM 1629 C C . ARG B 1 65 ? -17.781 1.255 2.398 1 95.81 65 ARG B C 1
ATOM 1631 O O . ARG B 1 65 ? -16.594 1.216 2.068 1 95.81 65 ARG B O 1
ATOM 1638 N N . GLN B 1 66 ? -18.656 0.417 1.973 1 94.31 66 GLN B N 1
ATOM 1639 C CA . GLN B 1 66 ? -18.281 -0.686 1.097 1 94.31 66 GLN B CA 1
ATOM 1640 C C . GLN B 1 66 ? -17.797 -0.17 -0.255 1 94.31 66 GLN B C 1
ATOM 1642 O O . GLN B 1 66 ? -16.828 -0.69 -0.81 1 94.31 66 GLN B O 1
ATOM 1647 N N . LYS B 1 67 ? -18.469 0.775 -0.695 1 95 67 LYS B N 1
ATOM 1648 C CA . LYS B 1 67 ? -18.062 1.378 -1.962 1 95 67 LYS B CA 1
ATOM 1649 C C . LYS B 1 67 ? -16.703 2.059 -1.836 1 95 67 LYS B C 1
ATOM 1651 O O . LYS B 1 67 ? -15.883 1.988 -2.752 1 95 67 LYS B O 1
ATOM 1656 N N . ILE B 1 68 ? -16.469 2.641 -0.703 1 96.88 68 ILE B N 1
ATOM 1657 C CA . ILE B 1 68 ? -15.188 3.297 -0.439 1 96.88 68 ILE B CA 1
ATOM 1658 C C . ILE B 1 68 ? -14.078 2.252 -0.361 1 96.88 68 ILE B C 1
ATOM 1660 O O . ILE B 1 68 ? -12.992 2.453 -0.904 1 96.88 68 ILE B O 1
ATOM 1664 N N . PHE B 1 69 ? -14.383 1.158 0.29 1 97.12 69 PHE B N 1
ATOM 1665 C CA . PHE B 1 69 ? -13.398 0.089 0.405 1 97.12 69 PHE B CA 1
ATOM 1666 C C . PHE B 1 69 ? -13 -0.429 -0.972 1 97.12 69 PHE B C 1
ATOM 1668 O O . PHE B 1 69 ? -11.812 -0.617 -1.251 1 97.12 69 PHE B O 1
ATOM 1675 N N . LYS B 1 70 ? -13.977 -0.613 -1.754 1 95.62 70 LYS B N 1
ATOM 1676 C CA . LYS B 1 70 ? -13.703 -1.085 -3.107 1 95.62 70 LYS B CA 1
ATOM 1677 C C . LYS B 1 70 ? -12.836 -0.087 -3.873 1 95.62 70 LYS B C 1
ATOM 1679 O O . LYS B 1 70 ? -11.844 -0.467 -4.492 1 95.62 70 LYS B O 1
ATOM 1684 N N . ALA B 1 71 ? -13.141 1.153 -3.818 1 94.44 71 ALA B N 1
ATOM 1685 C CA . ALA B 1 71 ? -12.391 2.201 -4.508 1 94.44 71 ALA B CA 1
ATOM 1686 C C . ALA B 1 71 ? -10.961 2.285 -3.986 1 94.44 71 ALA B C 1
ATOM 1688 O O . ALA B 1 71 ? -10.016 2.426 -4.766 1 94.44 71 ALA B O 1
ATOM 1689 N N . ALA B 1 72 ? -10.844 2.193 -2.66 1 95.56 72 ALA B N 1
ATOM 1690 C CA . ALA B 1 72 ? -9.531 2.293 -2.031 1 95.56 72 ALA B CA 1
ATOM 1691 C C . ALA B 1 72 ? -8.625 1.146 -2.469 1 95.56 72 ALA B C 1
ATOM 1693 O O . ALA B 1 72 ? -7.465 1.364 -2.836 1 95.56 72 ALA B O 1
ATOM 1694 N N . LEU B 1 73 ? -9.172 -0.026 -2.465 1 95.75 73 LEU B N 1
ATOM 1695 C CA . LEU B 1 73 ? -8.383 -1.187 -2.855 1 95.75 73 LEU B CA 1
ATOM 1696 C C . LEU B 1 73 ? -8.07 -1.158 -4.348 1 95.75 73 LEU B C 1
ATOM 1698 O O . LEU B 1 73 ? -7.012 -1.621 -4.777 1 95.75 73 LEU B O 1
ATOM 1702 N N . SER B 1 74 ? -8.961 -0.623 -5.105 1 93.31 74 SER B N 1
ATOM 1703 C CA . SER B 1 74 ? -8.719 -0.486 -6.539 1 93.31 74 SER B CA 1
ATOM 1704 C C . SER B 1 74 ? -7.559 0.465 -6.812 1 93.31 74 SER B C 1
ATOM 1706 O O . SER B 1 74 ? -6.73 0.204 -7.688 1 93.31 74 SER B O 1
ATOM 1708 N N . ILE B 1 75 ? -7.473 1.475 -6.074 1 92.38 75 ILE B N 1
ATOM 1709 C CA . ILE B 1 75 ? -6.383 2.436 -6.203 1 92.38 75 ILE B CA 1
ATOM 1710 C C . ILE B 1 75 ? -5.074 1.791 -5.754 1 92.38 75 ILE B C 1
ATOM 1712 O O . ILE B 1 75 ? -4.047 1.925 -6.422 1 92.38 75 ILE B O 1
ATOM 1716 N N . ASN B 1 76 ? -5.102 1.078 -4.637 1 93.12 76 ASN B N 1
ATOM 1717 C CA . ASN B 1 76 ? -3.912 0.395 -4.141 1 93.12 76 ASN B CA 1
ATOM 1718 C C . ASN B 1 76 ? -3.369 -0.6 -5.164 1 93.12 76 ASN B C 1
ATOM 1720 O O . ASN B 1 76 ? -2.162 -0.842 -5.215 1 93.12 76 ASN B O 1
ATOM 1724 N N . GLY B 1 77 ? -4.285 -1.174 -5.906 1 84.75 77 GLY B N 1
ATOM 1725 C CA . GLY B 1 77 ? -3.914 -2.209 -6.859 1 84.75 77 GLY B CA 1
ATOM 1726 C C . GLY B 1 77 ? -3.453 -1.656 -8.195 1 84.75 77 GLY B C 1
ATOM 1727 O O . GLY B 1 77 ? -3.182 -2.414 -9.125 1 84.75 77 GLY B O 1
ATOM 1728 N N . SER B 1 78 ? -3.424 -0.406 -8.266 1 77.25 78 SER B N 1
ATOM 1729 C CA . SER B 1 78 ? -3.002 0.202 -9.523 1 77.25 78 SER B CA 1
ATOM 1730 C C . SER B 1 78 ? -1.525 0.584 -9.484 1 77.25 78 SER B C 1
ATOM 1732 O O . SER B 1 78 ? -1.175 1.682 -9.039 1 77.25 78 SER B O 1
ATOM 1734 N N . PRO B 1 79 ? -0.663 -0.36 -9.695 1 61.16 79 PRO B N 1
ATOM 1735 C CA . PRO B 1 79 ? 0.777 -0.12 -9.57 1 61.16 79 PRO B CA 1
ATOM 1736 C C . PRO B 1 79 ? 1.271 1 -10.484 1 61.16 79 PRO B C 1
ATOM 1738 O O . PRO B 1 79 ? 2.301 1.618 -10.203 1 61.16 79 PRO B O 1
ATOM 1741 N N . GLN B 1 80 ? 0.58 1.077 -11.586 1 59.75 80 GLN B N 1
ATOM 1742 C CA . GLN B 1 80 ? 1.064 2.021 -12.586 1 59.75 80 GLN B CA 1
ATOM 1743 C C . GLN B 1 80 ? 0.726 3.459 -12.195 1 59.75 80 GLN B C 1
ATOM 1745 O O . GLN B 1 80 ? 1.142 4.406 -12.867 1 59.75 80 GLN B O 1
ATOM 1750 N N . SER B 1 81 ? 0.331 3.441 -10.961 1 61.72 81 SER B N 1
ATOM 1751 C CA . SER B 1 81 ? -0.067 4.82 -10.68 1 61.72 81 SER B CA 1
ATOM 1752 C C . SER B 1 81 ? 1.027 5.57 -9.938 1 61.72 81 SER B C 1
ATOM 1754 O O . SER B 1 81 ? 1.792 4.973 -9.172 1 61.72 81 SER B O 1
ATOM 1756 N N . ASN B 1 82 ? 1.479 6.629 -10.422 1 72.5 82 ASN B N 1
ATOM 1757 C CA . ASN B 1 82 ? 2.373 7.559 -9.734 1 72.5 82 ASN B CA 1
ATOM 1758 C C . ASN B 1 82 ? 1.735 8.117 -8.469 1 72.5 82 ASN B C 1
ATOM 1760 O O . ASN B 1 82 ? 2.191 9.133 -7.938 1 72.5 82 ASN B O 1
ATOM 1764 N N . ILE B 1 83 ? 0.756 7.379 -8.047 1 84.69 83 ILE B N 1
ATOM 1765 C CA . ILE B 1 83 ? 0.037 7.859 -6.871 1 84.69 83 ILE B CA 1
ATOM 1766 C C . ILE B 1 83 ? 0.812 7.5 -5.605 1 84.69 83 ILE B C 1
ATOM 1768 O O . ILE B 1 83 ? 1.306 6.375 -5.473 1 84.69 83 ILE B O 1
ATOM 1772 N N . LYS B 1 84 ? 0.955 8.445 -4.746 1 91.19 84 LYS B N 1
ATOM 1773 C CA . LYS B 1 84 ? 1.755 8.266 -3.539 1 91.19 84 LYS B CA 1
ATOM 1774 C C . LYS B 1 84 ? 0.895 7.777 -2.377 1 91.19 84 LYS B C 1
ATOM 1776 O O . LYS B 1 84 ? -0.195 8.305 -2.141 1 91.19 84 LYS B O 1
ATOM 1781 N N . GLY B 1 85 ? 1.452 6.77 -1.698 1 93.75 85 GLY B N 1
ATOM 1782 C CA . GLY B 1 85 ? 0.803 6.312 -0.48 1 93.75 85 GLY B CA 1
ATOM 1783 C C . GLY B 1 85 ? -0.079 5.098 -0.697 1 93.75 85 GLY B C 1
ATOM 1784 O O . GLY B 1 85 ? -0.418 4.762 -1.834 1 93.75 85 GLY B O 1
ATOM 1785 N N . THR B 1 86 ? -0.418 4.52 0.36 1 94.69 86 THR B N 1
ATOM 1786 C CA . THR B 1 86 ? -1.292 3.354 0.409 1 94.69 86 THR B CA 1
ATOM 1787 C C . THR B 1 86 ? -2.504 3.623 1.296 1 94.69 86 THR B C 1
ATOM 1789 O O . THR B 1 86 ? -2.365 4.137 2.408 1 94.69 86 THR B O 1
ATOM 1792 N N . LEU B 1 87 ? -3.658 3.271 0.745 1 96 87 LEU B N 1
ATOM 1793 C CA . LEU B 1 87 ? -4.879 3.445 1.524 1 96 87 LEU B CA 1
ATOM 1794 C C . LEU B 1 87 ? -5.09 2.271 2.475 1 96 87 LEU B C 1
ATOM 1796 O O . LEU B 1 87 ? -4.883 1.116 2.096 1 96 87 LEU B O 1
ATOM 1800 N N . GLY B 1 88 ? -5.391 2.541 3.705 1 96.62 88 GLY B N 1
ATOM 1801 C CA . GLY B 1 88 ? -5.699 1.565 4.738 1 96.62 88 GLY B CA 1
ATOM 1802 C C . GLY B 1 88 ? -6.898 1.952 5.582 1 96.62 88 GLY B C 1
ATOM 1803 O O . GLY B 1 88 ? -7.469 3.031 5.406 1 96.62 88 GLY B O 1
ATOM 1804 N N . TYR B 1 89 ? -7.242 1.085 6.5 1 96.31 89 TYR B N 1
ATOM 1805 C CA . TYR B 1 89 ? -8.414 1.292 7.344 1 96.31 89 TYR B CA 1
ATOM 1806 C C . TYR B 1 89 ? -8.109 0.935 8.789 1 96.31 89 TYR B C 1
ATOM 1808 O O . TYR B 1 89 ? -7.535 -0.12 9.07 1 96.31 89 TYR B O 1
ATOM 1816 N N . GLY B 1 90 ? -8.461 1.874 9.656 1 93.88 90 GLY B N 1
ATOM 1817 C CA . GLY B 1 90 ? -8.391 1.603 11.086 1 93.88 90 GLY B CA 1
ATOM 1818 C C . GLY B 1 90 ? -9.688 1.053 11.656 1 93.88 90 GLY B C 1
ATOM 1819 O O . GLY B 1 90 ? -10.648 1.798 11.852 1 93.88 90 GLY B O 1
ATOM 1820 N N . GLU B 1 91 ? -9.68 -0.127 12.062 1 88.31 91 GLU B N 1
ATOM 1821 C CA . GLU B 1 91 ? -10.898 -0.775 12.531 1 88.31 91 GLU B CA 1
ATOM 1822 C C . GLU B 1 91 ? -11.391 -0.154 13.836 1 88.31 91 GLU B C 1
ATOM 1824 O O . GLU B 1 91 ? -12.594 -0.019 14.047 1 88.31 91 GLU B O 1
ATOM 1829 N N . ILE B 1 92 ? -10.422 0.166 14.625 1 88.19 92 ILE B N 1
ATOM 1830 C CA . ILE B 1 92 ? -10.781 0.717 15.93 1 88.19 92 ILE B CA 1
ATOM 1831 C C . ILE B 1 92 ? -11.297 2.145 15.758 1 88.19 92 ILE B C 1
ATOM 1833 O O . ILE B 1 92 ? -12.336 2.508 16.312 1 88.19 92 ILE B O 1
ATOM 1837 N N . SER B 1 93 ? -10.633 2.916 14.945 1 91.94 93 SER B N 1
ATOM 1838 C CA . SER B 1 93 ? -10.977 4.324 14.773 1 91.94 93 SER B CA 1
ATOM 1839 C C . SER B 1 93 ? -12.07 4.504 13.727 1 91.94 93 SER B C 1
ATOM 1841 O O . SER B 1 93 ? -12.656 5.586 13.609 1 91.94 93 SER B O 1
ATOM 1843 N N . ASN B 1 94 ? -12.375 3.447 12.891 1 94.81 94 ASN B N 1
ATOM 1844 C CA . ASN B 1 94 ? -13.328 3.492 11.789 1 94.81 94 ASN B CA 1
ATOM 1845 C C . ASN B 1 94 ? -12.961 4.574 10.781 1 94.81 94 ASN B C 1
ATOM 1847 O O . ASN B 1 94 ? -13.844 5.25 10.242 1 94.81 94 ASN B O 1
ATOM 1851 N N . GLN B 1 95 ? -11.703 4.758 10.578 1 95.88 95 GLN B N 1
ATOM 1852 C CA . GLN B 1 95 ? -11.25 5.805 9.672 1 95.88 95 GLN B CA 1
ATOM 1853 C C . GLN B 1 95 ? -10.391 5.227 8.547 1 95.88 95 GLN B C 1
ATOM 1855 O O . GLN B 1 95 ? -9.633 4.273 8.766 1 95.88 95 GLN B O 1
ATOM 1860 N N . LEU B 1 96 ? -10.609 5.84 7.383 1 97.69 96 LEU B N 1
ATOM 1861 C CA . LEU B 1 96 ? -9.664 5.602 6.293 1 97.69 96 LEU B CA 1
ATOM 1862 C C . LEU B 1 96 ? -8.391 6.414 6.492 1 97.69 96 LEU B C 1
ATOM 1864 O O . LEU B 1 96 ? -8.438 7.535 7.008 1 97.69 96 LEU B O 1
ATOM 1868 N N . TYR B 1 97 ? -7.293 5.77 6.035 1 96.69 97 TYR B N 1
ATOM 1869 C CA . TYR B 1 97 ? -5.977 6.383 6.16 1 96.69 97 TYR B CA 1
ATOM 1870 C C . TYR B 1 97 ? -5.211 6.309 4.848 1 96.69 97 TYR B C 1
ATOM 1872 O O . TYR B 1 97 ? -5.445 5.41 4.035 1 96.69 97 TYR B O 1
ATOM 1880 N N . LEU B 1 98 ? -4.398 7.281 4.715 1 96.38 98 LEU B N 1
ATOM 1881 C CA . LEU B 1 98 ? -3.328 7.195 3.73 1 96.38 98 LEU B CA 1
ATOM 1882 C C . LEU B 1 98 ? -1.965 7.145 4.414 1 96.38 98 LEU B C 1
ATOM 1884 O O . LEU B 1 98 ? -1.681 7.949 5.301 1 96.38 98 LEU B O 1
ATOM 1888 N N . CYS B 1 99 ? -1.148 6.18 4.031 1 95.5 99 CYS B N 1
ATOM 1889 C CA . CYS B 1 99 ? 0.146 6.051 4.691 1 95.5 99 CYS B CA 1
ATOM 1890 C C . CYS B 1 99 ? 1.226 5.637 3.697 1 95.5 99 CYS B C 1
ATOM 1892 O O . CYS B 1 99 ? 0.918 5.207 2.584 1 95.5 99 CYS B O 1
ATOM 1894 N N . ASP B 1 100 ? 2.414 5.906 4.031 1 93.38 100 ASP B N 1
ATOM 1895 C CA . ASP B 1 100 ? 3.561 5.453 3.252 1 93.38 100 ASP B CA 1
ATOM 1896 C C . ASP B 1 100 ? 4.816 5.367 4.117 1 93.38 100 ASP B C 1
ATOM 1898 O O . ASP B 1 100 ? 4.902 6.023 5.16 1 93.38 100 ASP B O 1
ATOM 1902 N N . ARG B 1 101 ? 5.645 4.551 3.752 1 91.25 101 ARG B N 1
ATOM 1903 C CA . ARG B 1 101 ? 6.953 4.383 4.375 1 91.25 101 ARG B CA 1
ATOM 1904 C C . ARG B 1 101 ? 8.07 4.684 3.383 1 91.25 101 ARG B C 1
ATOM 1906 O O . ARG B 1 101 ? 8.164 4.051 2.328 1 91.25 101 ARG B O 1
ATOM 1913 N N . LEU B 1 102 ? 8.906 5.656 3.721 1 91.81 102 LEU B N 1
ATOM 1914 C CA . LEU B 1 102 ? 9.922 6.133 2.793 1 91.81 102 LEU B CA 1
ATOM 1915 C C . LEU B 1 102 ? 11.328 5.852 3.33 1 91.81 102 LEU B C 1
ATOM 1917 O O . LEU B 1 102 ? 11.617 6.137 4.492 1 91.81 102 LEU B O 1
ATOM 1921 N N . ASN B 1 103 ? 12.211 5.328 2.561 1 89.38 103 ASN B N 1
ATOM 1922 C CA . ASN B 1 103 ? 13.617 5.164 2.912 1 89.38 103 ASN B CA 1
ATOM 1923 C C . ASN B 1 103 ? 14.344 6.508 2.957 1 89.38 103 ASN B C 1
ATOM 1925 O O . ASN B 1 103 ? 14.43 7.203 1.945 1 89.38 103 ASN B O 1
ATOM 1929 N N . MET B 1 104 ? 14.891 6.812 4.094 1 93.31 104 MET B N 1
ATOM 1930 C CA . MET B 1 104 ? 15.477 8.133 4.289 1 93.31 104 MET B CA 1
ATOM 1931 C C . MET B 1 104 ? 16.828 8.242 3.58 1 93.31 104 MET B C 1
ATOM 1933 O O . MET B 1 104 ? 17.312 9.344 3.332 1 93.31 104 MET B O 1
ATOM 1937 N N . THR B 1 105 ? 17.406 7.078 3.234 1 87.44 105 THR B N 1
ATOM 1938 C CA . THR B 1 105 ? 18.75 7.059 2.664 1 87.44 105 THR B CA 1
ATOM 1939 C C . THR B 1 105 ? 18.797 7.848 1.359 1 87.44 105 THR B C 1
ATOM 1941 O O . THR B 1 105 ? 19.812 8.453 1.031 1 87.44 105 THR B O 1
ATOM 1944 N N . TYR B 1 106 ? 17.688 7.957 0.639 1 85 106 TYR B N 1
ATOM 1945 C CA . TYR B 1 106 ? 17.719 8.594 -0.673 1 85 106 TYR B CA 1
ATOM 1946 C C . TYR B 1 106 ? 16.953 9.914 -0.659 1 85 106 TYR B C 1
ATOM 1948 O O . TYR B 1 106 ? 16.688 10.492 -1.713 1 85 106 TYR B O 1
ATOM 1956 N N . LEU B 1 107 ? 16.625 10.32 0.507 1 92.88 107 LEU B N 1
ATOM 1957 C CA . LEU B 1 107 ? 15.805 11.523 0.613 1 92.88 107 LEU B CA 1
ATOM 1958 C C . LEU B 1 107 ? 16.656 12.727 1.02 1 92.88 107 LEU B C 1
ATOM 1960 O O . LEU B 1 107 ? 17.625 12.586 1.766 1 92.88 107 LEU B O 1
ATOM 1964 N N . ASN B 1 108 ? 16.438 13.82 0.478 1 95.25 108 ASN B N 1
ATOM 1965 C CA . ASN B 1 108 ? 16.75 15.148 0.999 1 95.25 108 ASN B CA 1
ATOM 1966 C C . ASN B 1 108 ? 15.508 16.016 1.131 1 95.25 108 ASN B C 1
ATOM 1968 O O . ASN B 1 108 ? 14.398 15.555 0.857 1 95.25 108 ASN B O 1
ATOM 1972 N N . GLY B 1 109 ? 15.656 17.188 1.566 1 95.06 109 GLY B N 1
ATOM 1973 C CA . GLY B 1 109 ? 14.516 18.062 1.814 1 95.06 109 GLY B CA 1
ATOM 1974 C C . GLY B 1 109 ? 13.664 18.297 0.581 1 95.06 109 GLY B C 1
ATOM 1975 O O . GLY B 1 109 ? 12.438 18.297 0.66 1 95.06 109 GLY B O 1
ATOM 1976 N N . GLU B 1 110 ? 14.32 18.531 -0.513 1 96.31 110 GLU B N 1
ATOM 1977 C CA . GLU B 1 110 ? 13.617 18.812 -1.761 1 96.31 110 GLU B CA 1
ATOM 1978 C C . GLU B 1 110 ? 12.805 17.609 -2.227 1 96.31 110 GLU B C 1
ATOM 1980 O O . GLU B 1 110 ? 11.641 17.75 -2.602 1 96.31 110 GLU B O 1
ATOM 1985 N N . LYS B 1 111 ? 13.406 16.438 -2.242 1 95.62 111 LYS B N 1
ATOM 1986 C CA . LYS B 1 111 ? 12.734 15.211 -2.656 1 95.62 111 LYS B CA 1
ATOM 1987 C C . LYS B 1 111 ? 11.562 14.891 -1.732 1 95.62 111 LYS B C 1
ATOM 1989 O O . LYS B 1 111 ? 10.492 14.492 -2.195 1 95.62 111 LYS B O 1
ATOM 1994 N N . LEU B 1 112 ? 11.797 15.117 -0.476 1 96.38 112 LEU B N 1
ATOM 1995 C CA . LEU B 1 112 ? 10.75 14.844 0.503 1 96.38 112 LEU B CA 1
ATOM 1996 C C . LEU B 1 112 ? 9.578 15.797 0.328 1 96.38 112 LEU B C 1
ATOM 1998 O O . LEU B 1 112 ? 8.414 15.383 0.37 1 96.38 112 LEU B O 1
ATOM 2002 N N . ALA B 1 113 ? 9.898 17.062 0.128 1 95.25 113 ALA B N 1
ATOM 2003 C CA . ALA B 1 113 ? 8.844 18.047 -0.088 1 95.25 113 ALA B CA 1
ATOM 2004 C C . ALA B 1 113 ? 8 17.688 -1.311 1 95.25 113 ALA B C 1
ATOM 2006 O O . ALA B 1 113 ? 6.77 17.719 -1.257 1 95.25 113 ALA B O 1
ATOM 2007 N N . ARG B 1 114 ? 8.656 17.344 -2.379 1 94.25 114 ARG B N 1
ATOM 2008 C CA . ARG B 1 114 ? 7.953 16.984 -3.605 1 94.25 114 ARG B CA 1
ATOM 2009 C C . ARG B 1 114 ? 7.059 15.766 -3.383 1 94.25 114 ARG B C 1
ATOM 2011 O O . ARG B 1 114 ? 5.91 15.742 -3.83 1 94.25 114 ARG B O 1
ATOM 2018 N N . TYR B 1 115 ? 7.551 14.812 -2.701 1 94.62 115 TYR B N 1
ATOM 2019 C CA . TYR B 1 115 ? 6.785 13.609 -2.406 1 94.62 115 TYR B CA 1
ATOM 2020 C C . TYR B 1 115 ? 5.551 13.938 -1.571 1 94.62 115 TYR B C 1
ATOM 2022 O O . TYR B 1 115 ? 4.445 13.5 -1.888 1 94.62 115 TYR B O 1
ATOM 2030 N N . LEU B 1 116 ? 5.789 14.727 -0.545 1 95.88 116 LEU B N 1
ATOM 2031 C CA . LEU B 1 116 ? 4.715 15 0.405 1 95.88 116 LEU B CA 1
ATOM 2032 C C . LEU B 1 116 ? 3.633 15.859 -0.232 1 95.88 116 LEU B C 1
ATOM 2034 O O . LEU B 1 116 ? 2.457 15.75 0.121 1 95.88 116 LEU B O 1
ATOM 2038 N N . VAL B 1 117 ? 3.998 16.656 -1.169 1 94.19 117 VAL B N 1
ATOM 2039 C CA . VAL B 1 117 ? 3.012 17.453 -1.899 1 94.19 117 VAL B CA 1
ATOM 2040 C C . VAL B 1 117 ? 2.066 16.516 -2.66 1 94.19 117 VAL B C 1
ATOM 2042 O O . VAL B 1 117 ? 0.844 16.641 -2.543 1 94.19 117 VAL B O 1
ATOM 2045 N N . LEU B 1 118 ? 2.609 15.562 -3.381 1 92.38 118 LEU B N 1
ATOM 2046 C CA . LEU B 1 118 ? 1.802 14.609 -4.137 1 92.38 118 LEU B CA 1
ATOM 2047 C C . LEU B 1 118 ? 0.99 13.727 -3.199 1 92.38 118 LEU B C 1
ATOM 2049 O O . LEU B 1 118 ? -0.174 13.422 -3.475 1 92.38 118 LEU B O 1
ATOM 2053 N N . PHE B 1 119 ? 1.592 13.344 -2.16 1 95.19 119 PHE B N 1
ATOM 2054 C CA . PHE B 1 119 ? 0.95 12.562 -1.11 1 95.19 119 PHE B CA 1
ATOM 2055 C C . PHE B 1 119 ? -0.245 13.312 -0.532 1 95.19 119 PHE B C 1
ATOM 2057 O O . PHE B 1 119 ? -1.333 12.742 -0.401 1 95.19 119 PHE B O 1
ATOM 2064 N N . SER B 1 120 ? -0.017 14.578 -0.24 1 95.81 120 SER B N 1
ATOM 2065 C CA . SER B 1 120 ? -1.076 15.406 0.327 1 95.81 120 SER B CA 1
ATOM 2066 C C . SER B 1 120 ? -2.193 15.641 -0.683 1 95.81 120 SER B C 1
ATOM 2068 O O . SER B 1 120 ? -3.365 15.734 -0.31 1 95.81 120 SER B O 1
ATOM 2070 N N . GLN B 1 121 ? -1.903 15.773 -1.907 1 92.81 121 GLN B N 1
ATOM 2071 C CA . GLN B 1 121 ? -2.91 15.93 -2.951 1 92.81 121 GLN B CA 1
ATOM 2072 C C . GLN B 1 121 ? -3.783 14.68 -3.062 1 92.81 121 GLN B C 1
ATOM 2074 O O . GLN B 1 121 ? -5.004 14.781 -3.211 1 92.81 121 GLN B O 1
ATOM 2079 N N . HIS B 1 122 ? -3.105 13.57 -2.98 1 93.94 122 HIS B N 1
ATOM 2080 C CA . HIS B 1 122 ? -3.844 12.312 -2.957 1 93.94 122 HIS B CA 1
ATOM 2081 C C . HIS B 1 122 ? -4.809 12.258 -1.775 1 93.94 122 HIS B C 1
ATOM 2083 O O . HIS B 1 122 ? -5.992 11.961 -1.946 1 93.94 122 HIS B O 1
ATOM 2089 N N . ALA B 1 123 ? -4.301 12.602 -0.656 1 95.94 123 ALA B N 1
ATOM 2090 C CA . ALA B 1 123 ? -5.113 12.609 0.559 1 95.94 123 ALA B CA 1
ATOM 2091 C C . ALA B 1 123 ? -6.305 13.547 0.414 1 95.94 123 ALA B C 1
ATOM 2093 O O . ALA B 1 123 ? -7.43 13.195 0.782 1 95.94 123 ALA B O 1
ATOM 2094 N N . ASN B 1 124 ? -6.086 14.648 -0.13 1 95 124 ASN B N 1
ATOM 2095 C CA . ASN B 1 124 ? -7.117 15.68 -0.245 1 95 124 ASN B CA 1
ATOM 2096 C C . ASN B 1 124 ? -8.297 15.195 -1.087 1 95 124 ASN B C 1
ATOM 2098 O O . ASN B 1 124 ? -9.453 15.492 -0.772 1 95 124 ASN B O 1
ATOM 2102 N N . ILE B 1 125 ? -8.062 14.516 -2.07 1 93.62 125 ILE B N 1
ATOM 2103 C CA . ILE B 1 125 ? -9.102 14 -2.945 1 93.62 125 ILE B CA 1
ATOM 2104 C C . ILE B 1 125 ? -10.031 13.078 -2.154 1 93.62 125 ILE B C 1
ATOM 2106 O O . ILE B 1 125 ? -11.258 13.195 -2.242 1 93.62 125 ILE B O 1
ATOM 2110 N N . TRP B 1 126 ? -9.461 12.219 -1.36 1 95.94 126 TRP B N 1
ATOM 2111 C CA . TRP B 1 126 ? -10.25 11.281 -0.565 1 95.94 126 TRP B CA 1
ATOM 2112 C C . TRP B 1 126 ? -10.992 12.008 0.553 1 95.94 126 TRP B C 1
ATOM 2114 O O . TRP B 1 126 ? -12.164 11.734 0.81 1 95.94 126 TRP B O 1
ATOM 2124 N N . MET B 1 127 ? -10.297 12.945 1.161 1 96 127 MET B N 1
ATOM 2125 C CA . MET B 1 127 ? -10.914 13.703 2.25 1 96 127 MET B CA 1
ATOM 2126 C C . MET B 1 127 ? -12.156 14.438 1.765 1 96 127 MET B C 1
ATOM 2128 O O . MET B 1 127 ? -13.203 14.406 2.418 1 96 127 MET B O 1
ATOM 2132 N N . GLN B 1 128 ? -12.023 15.047 0.681 1 93.94 128 GLN B N 1
ATOM 2133 C CA . GLN B 1 128 ? -13.148 15.797 0.122 1 93.94 128 GLN B CA 1
ATOM 2134 C C . GLN B 1 128 ? -14.312 14.867 -0.223 1 93.94 128 GLN B C 1
ATOM 2136 O O . GLN B 1 128 ? -15.469 15.188 0.059 1 93.94 128 GLN B O 1
ATOM 2141 N N . SER B 1 129 ? -14.031 13.805 -0.853 1 94.88 129 SER B N 1
ATOM 2142 C CA . SER B 1 129 ? -15.07 12.852 -1.243 1 94.88 129 SER B CA 1
ATOM 2143 C C . SER B 1 129 ? -15.789 12.289 -0.023 1 94.88 129 SER B C 1
ATOM 2145 O O . SER B 1 129 ? -17.016 12.242 0.007 1 94.88 129 SER B O 1
ATOM 2147 N N . ILE B 1 130 ? -15.086 11.906 0.986 1 95.94 130 ILE B N 1
ATOM 2148 C CA . ILE B 1 130 ? -15.664 11.312 2.189 1 95.94 130 ILE B CA 1
ATOM 2149 C C . ILE B 1 130 ? -16.531 12.344 2.902 1 95.94 130 ILE B C 1
ATOM 2151 O O . ILE B 1 130 ? -17.641 12.023 3.363 1 95.94 130 ILE B O 1
ATOM 2155 N N . SER B 1 131 ? -16 13.57 2.951 1 94.69 131 SER B N 1
ATOM 2156 C CA . SER B 1 131 ? -16.75 14.625 3.623 1 94.69 131 SER B CA 1
ATOM 2157 C C . SER B 1 131 ? -18.078 14.883 2.934 1 94.69 131 SER B C 1
ATOM 2159 O O . SER B 1 131 ? -19.062 15.266 3.584 1 94.69 131 SER B O 1
ATOM 2161 N N . LYS B 1 132 ? -18.172 14.641 1.662 1 94.75 132 LYS B N 1
ATOM 2162 C CA . LYS B 1 132 ? -19.391 14.891 0.882 1 94.75 132 LYS B CA 1
ATOM 2163 C C . LYS B 1 132 ? -20.234 13.633 0.771 1 94.75 132 LYS B C 1
ATOM 2165 O O . LYS B 1 132 ? -21.328 13.664 0.186 1 94.75 132 LYS B O 1
ATOM 2170 N N . GLY B 1 133 ? -19.75 12.57 1.292 1 94.19 133 GLY B N 1
ATOM 2171 C CA . GLY B 1 133 ? -20.453 11.305 1.146 1 94.19 133 GLY B CA 1
ATOM 2172 C C . GLY B 1 133 ? -20.469 10.781 -0.279 1 94.19 133 GLY B C 1
ATOM 2173 O O . GLY B 1 133 ? -21.438 10.188 -0.726 1 94.19 133 GLY B O 1
ATOM 2174 N N . ALA B 1 134 ? -19.359 11.102 -1.003 1 94.12 134 ALA B N 1
ATOM 2175 C CA . ALA B 1 134 ? -19.25 10.711 -2.406 1 94.12 134 ALA B CA 1
ATOM 2176 C C . ALA B 1 134 ? -17.984 9.883 -2.639 1 94.12 134 ALA B C 1
ATOM 2178 O O . ALA B 1 134 ? -17.062 9.891 -1.813 1 94.12 134 ALA B O 1
ATOM 2179 N N . LEU B 1 135 ? -17.984 9.148 -3.705 1 93.25 135 LEU B N 1
ATOM 2180 C CA . LEU B 1 135 ? -16.781 8.43 -4.117 1 93.25 135 LEU B CA 1
ATOM 2181 C C . LEU B 1 135 ? -15.758 9.398 -4.711 1 93.25 135 LEU B C 1
ATOM 2183 O O . LEU B 1 135 ? -16.125 10.406 -5.316 1 93.25 135 LEU B O 1
ATOM 2187 N N . PRO B 1 136 ? -14.477 9.055 -4.5 1 91.81 136 PRO B N 1
ATOM 2188 C CA . PRO B 1 136 ? -13.469 9.93 -5.094 1 91.81 136 PRO B CA 1
ATOM 2189 C C . PRO B 1 136 ? -13.492 9.906 -6.617 1 91.81 136 PRO B C 1
ATOM 2191 O O . PRO B 1 136 ? -13.836 8.883 -7.219 1 91.81 136 PRO B O 1
ATOM 2194 N N . ASP B 1 137 ? -13.203 11.062 -7.094 1 86.12 137 ASP B N 1
ATOM 2195 C CA . ASP B 1 137 ? -12.969 11.117 -8.531 1 86.12 137 ASP B CA 1
ATOM 2196 C C . ASP B 1 137 ? -11.617 10.508 -8.891 1 86.12 137 ASP B C 1
ATOM 2198 O O . ASP B 1 137 ? -10.578 11.172 -8.781 1 86.12 137 ASP B O 1
ATOM 2202 N N . LEU B 1 138 ? -11.578 9.312 -9.328 1 76.31 138 LEU B N 1
ATOM 2203 C CA . LEU B 1 138 ? -10.352 8.57 -9.57 1 76.31 138 LEU B CA 1
ATOM 2204 C C . LEU B 1 138 ? -9.586 9.156 -10.758 1 76.31 138 LEU B C 1
ATOM 2206 O O . LEU B 1 138 ? -8.375 8.961 -10.883 1 76.31 138 LEU B O 1
ATOM 2210 N N . HIS B 1 139 ? -10.289 9.906 -11.617 1 77.88 139 HIS B N 1
ATOM 2211 C CA . HIS B 1 139 ? -9.625 10.586 -12.719 1 77.88 139 HIS B CA 1
ATOM 2212 C C . HIS B 1 139 ? -8.672 11.664 -12.203 1 77.88 139 HIS B C 1
ATOM 2214 O O . HIS B 1 139 ? -7.621 11.906 -12.797 1 77.88 139 HIS B O 1
ATOM 2220 N N . ALA B 1 140 ? -9.07 12.281 -11.117 1 75.62 140 ALA B N 1
ATOM 2221 C CA . ALA B 1 140 ? -8.242 13.312 -10.492 1 75.62 140 ALA B CA 1
ATOM 2222 C C . ALA B 1 140 ? -6.934 12.719 -9.977 1 75.62 140 ALA B C 1
ATOM 2224 O O . ALA B 1 140 ? -5.949 13.438 -9.789 1 75.62 140 ALA B O 1
ATOM 2225 N N . LEU B 1 141 ? -6.949 11.398 -9.766 1 75.88 141 LEU B N 1
ATOM 2226 C CA . LEU B 1 141 ? -5.766 10.711 -9.273 1 75.88 141 LEU B CA 1
ATOM 2227 C C . LEU B 1 141 ? -4.93 10.172 -10.43 1 75.88 141 LEU B C 1
ATOM 2229 O O . LEU B 1 141 ? -3.922 9.492 -10.203 1 75.88 141 LEU B O 1
ATOM 2233 N N . GLY B 1 142 ? -5.324 10.531 -11.641 1 69.62 142 GLY B N 1
ATOM 2234 C CA . GLY B 1 142 ? -4.609 10.031 -12.805 1 69.62 142 GLY B CA 1
ATOM 2235 C C . GLY B 1 142 ? -4.992 8.609 -13.172 1 69.62 142 GLY B C 1
ATOM 2236 O O . GLY B 1 142 ? -4.266 7.938 -13.906 1 69.62 142 GLY B O 1
ATOM 2237 N N . MET B 1 143 ? -5.945 8.125 -12.477 1 63.19 143 MET B N 1
ATOM 2238 C CA . MET B 1 143 ? -6.391 6.77 -12.805 1 63.19 143 MET B CA 1
ATOM 2239 C C . MET B 1 143 ? -7.516 6.805 -13.836 1 63.19 143 MET B C 1
ATOM 2241 O O . MET B 1 143 ? -8.664 7.102 -13.5 1 63.19 143 MET B O 1
ATOM 2245 N N . TYR B 1 144 ? -7.238 6.957 -15.086 1 56.41 144 TYR B N 1
ATOM 2246 C CA . TYR B 1 144 ? -8.18 7.113 -16.188 1 56.41 144 TYR B CA 1
ATOM 2247 C C . TYR B 1 144 ? -8.883 5.801 -16.5 1 56.41 144 TYR B C 1
ATOM 2249 O O . TYR B 1 144 ? -9.891 5.781 -17.203 1 56.41 144 TYR B O 1
ATOM 2257 N N . HIS B 1 145 ? -8.281 4.82 -16.188 1 46.09 145 HIS B N 1
ATOM 2258 C CA . HI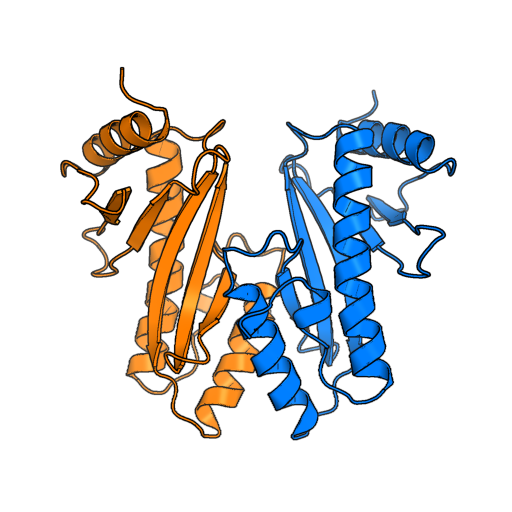S B 1 145 ? -8.953 3.623 -16.672 1 46.09 145 HIS B CA 1
ATOM 2259 C C . HIS B 1 145 ? -9.938 3.084 -15.648 1 46.09 145 HIS B C 1
ATOM 2261 O O . HIS B 1 145 ? -10.523 2.016 -15.844 1 46.09 145 HIS B O 1
ATOM 2267 N N . LEU B 1 146 ? -9.906 3.754 -14.547 1 41.56 146 LEU B N 1
ATOM 2268 C CA . LEU B 1 146 ? -10.891 3.211 -13.617 1 41.56 146 LEU B CA 1
ATOM 2269 C C . LEU B 1 146 ? -12.141 4.082 -13.586 1 41.56 146 LEU B C 1
ATOM 2271 O O . LEU B 1 146 ? -12.062 5.297 -13.781 1 41.56 146 LEU B O 1
#

Secondary structure (DSSP, 8-state):
---HHHHHHHHHHHHTTS-----TTSEEEEE-TTS--EEEEEE-TTSSEEEEEEEEEE--SSHHHHHHHHHHHHHHT-TT----SEEEEETTTTEEEEEEEEEGGG--HHHHHHHHHHHHHHHHHHHHHHHHT----GGGGT----/---HHHHHHHHHHHHTTS-----TTSEEEEE-TTS--EEEEEE-TTSSEEEEEEEEEE--SSHHHHHHHHHHHHHHT-TT----SEEEEETTTTEEEEEEEEEGGG--HHHHHHHHHHHHHHHHHHHHHHHHT----GGGGT----

Foldseek 3Di:
DQPLLSQQQCQQCVVQVHRWDADPQQKTWDDHPVDRFTWIWHDPPPPQKIKIKGWQDADDPDPLVVVQVVLQVVVQPPVPFPQDFHWDADPVVNTIMTMDMGRSVPDHNVNVNVRVVSNRQNSRQSNVQVVVSHHGDCVSRVPVVD/DQDLLSQQQCQQCVVQVHRWDADPQQKTWDDHPVDRFTWIWHDPPPPQKIKIKGWQDADDPDPLVVVQVVLQVVVQPPVPFPQDFHWDADPVRNTIMTMDMGRSVPDHNVNVNVRVVSNRQNSVQSNVQVVVSHHGDCVSRVPVVD

Sequence (292 aa):
MQNQFEQLLTELGTQINSPLTPDSNNACIVRFGYNNVAVQIEEDGNSGFLVAGVMLGKLPENTFRQKIFKAALSINGSPQSNIKGTLGYGEISNQLYLCDRLNMTYLNGEKLARYLVLFSQHANIWMQSISKGALPDLHALGMYHLMQNQFEQLLTELGTQINSPLTPDSNNACIVRFGYNNVAVQIEEDGNSGFLVAGVMLGKLPENTFRQKIFKAALSINGSPQSNIKGTLGYGEISNQLYLCDRLNMTYLNGEKLARYLVLFSQHANIWMQSISKGALPDLHALGMYHL

Radius of gyration: 19.32 Å; Cα contacts (8 Å, |Δi|>4): 514; chains: 2; bounding box: 49×53×46 Å

InterPro domains:
  IPR010261 Tir chaperone protein (CesT) family [PF05932] (7-126)